Protein AF-A0A258FJN6-F1 (afdb_monomer)

Secondary structure (DSSP, 8-state):
--HHHHHHHHHHHHHHHHHHHHHHHGGGS--------PPPPP-PPPP-----------PPPP--PPPPPPPPPPPPPPPPPP-------------HHHHHHHHHHHHHHHHHHHHHHHHHHHHHHHHHHHHHHHHHTSSS--HHHHHHHTTTSPP-HHHHHHHHHHHH----HHHHHHHHHHHHHHHHHHHHSPPTTS-HHHHHHHHHGGG-------TTTSSSHHHHHHHHHHHHHTT-HHHHHHHHHTS-HHHHHHTHHHHHHHHHHHHHHHHHHHHHHHHHHHHHHT--

Solvent-accessible surface area (backbone atoms only — not comparable to full-atom values): 17628 Å² total; per-residue (Å²): 136,61,74,70,61,57,56,54,53,53,52,53,52,51,53,54,52,52,53,52,53,52,64,70,51,61,82,75,75,70,84,83,75,83,82,82,73,79,82,80,80,82,81,75,84,84,80,82,85,86,84,82,92,82,83,88,80,83,89,80,80,91,77,82,84,83,83,76,88,78,80,82,83,82,80,85,79,81,81,84,81,78,91,79,84,88,88,72,80,82,73,79,68,85,48,67,65,61,55,51,52,50,54,52,50,52,50,51,49,53,52,51,52,49,45,52,52,45,40,53,49,24,52,50,28,40,51,36,47,50,53,38,49,60,47,60,58,38,51,50,55,35,38,68,47,49,58,58,29,57,75,64,40,79,92,45,72,53,61,58,59,42,44,68,49,19,63,64,33,28,57,26,58,70,55,46,31,71,48,38,63,66,33,43,53,47,14,46,53,39,62,68,51,78,62,99,78,66,54,78,68,58,60,58,57,52,66,70,60,62,79,69,77,72,81,77,83,59,65,66,77,49,96,45,63,57,12,37,45,50,53,20,47,55,25,26,67,73,55,36,51,70,59,17,51,56,38,48,65,72,43,54,72,58,16,40,58,55,28,34,68,64,50,54,37,51,53,47,34,51,52,53,51,51,39,50,50,50,52,45,52,50,29,54,50,47,44,55,68,50,75,114

Radius of gyration: 38.39 Å; Cα contacts (8 Å, |Δi|>4): 188; chains: 1; bounding box: 86×54×126 Å

Mean predicted aligned error: 19.04 Å

Structure (mmCIF, N/CA/C/O backbone):
data_AF-A0A258FJN6-F1
#
_entry.id   AF-A0A258FJN6-F1
#
loop_
_atom_site.group_PDB
_atom_site.id
_atom_site.type_symbol
_atom_site.label_atom_id
_atom_site.label_alt_id
_atom_site.label_comp_id
_atom_site.label_asym_id
_atom_site.label_entity_id
_atom_site.label_seq_id
_atom_site.pdbx_PDB_ins_code
_atom_site.Cartn_x
_atom_site.Cartn_y
_atom_site.Cartn_z
_atom_site.occupancy
_atom_site.B_iso_or_equiv
_atom_site.auth_seq_id
_atom_site.auth_comp_id
_atom_site.auth_asym_id
_atom_site.auth_atom_id
_atom_site.pdbx_PDB_model_num
ATOM 1 N N . MET A 1 1 ? -4.203 -5.475 -52.416 1.00 62.16 1 MET A N 1
ATOM 2 C CA . MET A 1 1 ? -3.593 -6.140 -51.243 1.00 62.16 1 MET A CA 1
ATOM 3 C C . MET A 1 1 ? -3.113 -7.509 -51.685 1.00 62.16 1 MET A C 1
ATOM 5 O O . MET A 1 1 ? -3.928 -8.297 -52.140 1.00 62.16 1 MET A O 1
ATOM 9 N N . GLY A 1 2 ? -1.797 -7.733 -51.697 1.00 77.88 2 GLY A N 1
ATOM 10 C CA . GLY A 1 2 ? -1.213 -8.950 -52.269 1.00 77.88 2 GLY A CA 1
ATOM 11 C C . GLY A 1 2 ? -1.376 -10.174 -51.358 1.00 77.88 2 GLY A C 1
ATOM 12 O O . GLY A 1 2 ? -1.479 -10.008 -50.141 1.00 77.88 2 GLY A O 1
ATOM 13 N N . PRO A 1 3 ? -1.346 -11.397 -51.911 1.00 71.81 3 PRO A N 1
ATOM 14 C CA . PRO A 1 3 ? -1.486 -12.645 -51.148 1.00 71.81 3 PRO A CA 1
ATOM 15 C C . PRO A 1 3 ? -0.435 -12.801 -50.029 1.00 71.81 3 PRO A C 1
ATOM 17 O O . PRO A 1 3 ? -0.703 -13.433 -49.011 1.00 71.81 3 PRO A O 1
ATOM 20 N N . ALA A 1 4 ? 0.719 -12.135 -50.151 1.00 70.06 4 ALA A N 1
ATOM 21 C CA . ALA A 1 4 ? 1.759 -12.091 -49.119 1.00 70.06 4 ALA A CA 1
ATOM 22 C C . ALA A 1 4 ? 1.322 -11.394 -47.812 1.00 70.06 4 ALA A C 1
ATOM 24 O O . ALA A 1 4 ? 1.802 -11.742 -46.737 1.00 70.06 4 ALA A O 1
ATOM 25 N N . TYR A 1 5 ? 0.390 -10.437 -47.882 1.00 78.50 5 TYR A N 1
ATOM 26 C CA . TYR A 1 5 ? -0.138 -9.749 -46.697 1.00 78.50 5 TYR A CA 1
ATOM 27 C C . TYR A 1 5 ? -1.022 -10.678 -45.854 1.00 78.50 5 TYR A C 1
ATOM 29 O O . TYR A 1 5 ? -0.931 -10.693 -44.628 1.00 78.50 5 TYR A O 1
ATOM 37 N N . TRP A 1 6 ? -1.825 -11.511 -46.520 1.00 71.81 6 TRP A N 1
ATOM 38 C CA . TRP A 1 6 ? -2.693 -12.481 -45.857 1.00 71.81 6 TRP A CA 1
ATOM 39 C C . TRP A 1 6 ? -1.906 -13.629 -45.215 1.00 71.81 6 TRP A C 1
ATOM 41 O O . TRP A 1 6 ? -2.236 -14.027 -44.102 1.00 71.81 6 TRP A O 1
ATOM 51 N N . ALA A 1 7 ? -0.811 -14.077 -45.840 1.00 75.88 7 ALA A N 1
ATOM 52 C CA . ALA A 1 7 ? 0.071 -15.100 -45.270 1.00 75.88 7 ALA A CA 1
ATOM 53 C C . ALA A 1 7 ? 0.756 -14.650 -43.960 1.00 75.88 7 ALA A C 1
ATOM 55 O O . ALA A 1 7 ? 0.895 -15.439 -43.022 1.00 75.88 7 ALA A O 1
ATOM 56 N N . GLY A 1 8 ? 1.144 -13.372 -43.862 1.00 75.25 8 GLY A N 1
ATOM 57 C CA . GLY A 1 8 ? 1.714 -12.807 -42.633 1.00 75.25 8 GLY A CA 1
ATOM 58 C C . GLY A 1 8 ? 0.697 -12.712 -41.492 1.00 75.25 8 GLY A C 1
ATOM 59 O O . GLY A 1 8 ? 1.030 -12.984 -40.337 1.00 75.25 8 GLY A O 1
ATOM 60 N N . LEU A 1 9 ? -0.560 -12.389 -41.815 1.00 79.75 9 LEU A N 1
ATOM 61 C CA . LEU A 1 9 ? -1.627 -12.266 -40.822 1.00 79.75 9 LEU A CA 1
ATOM 62 C C . LEU A 1 9 ? -2.016 -13.628 -40.227 1.00 79.75 9 LEU A C 1
ATOM 64 O O . LEU A 1 9 ? -2.198 -13.748 -39.015 1.00 79.75 9 LEU A O 1
ATOM 68 N N . THR A 1 10 ? -2.089 -14.670 -41.062 1.00 85.06 10 THR A N 1
ATOM 69 C CA . THR A 1 10 ? -2.414 -16.029 -40.605 1.00 85.06 10 THR A CA 1
ATOM 70 C C . THR A 1 10 ? -1.305 -16.620 -39.740 1.00 85.06 10 THR A C 1
ATOM 72 O O . THR A 1 10 ? -1.596 -17.243 -38.723 1.00 85.06 10 THR A O 1
ATOM 75 N N . PHE A 1 11 ? -0.035 -16.378 -40.081 1.00 80.19 11 PHE A N 1
ATOM 76 C CA . PHE A 1 11 ? 1.094 -16.842 -39.270 1.00 80.19 11 PHE A CA 1
ATOM 77 C C . PHE A 1 11 ? 1.121 -16.168 -37.888 1.00 80.19 11 PHE A C 1
ATOM 79 O O . PHE A 1 11 ? 1.287 -16.841 -36.870 1.00 80.19 11 PHE A O 1
ATOM 86 N N . GLY A 1 12 ? 0.863 -14.855 -37.830 1.0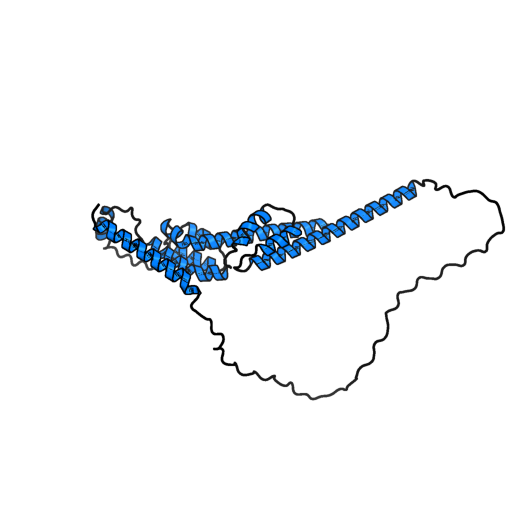0 79.25 12 GLY A N 1
ATOM 87 C CA . GLY A 1 12 ? 0.757 -14.118 -36.568 1.00 79.25 12 GLY A CA 1
ATOM 88 C C . GLY A 1 12 ? -0.373 -14.628 -35.669 1.00 79.25 12 GLY A C 1
ATOM 89 O O . GLY A 1 12 ? -0.166 -14.822 -34.471 1.00 79.25 12 GLY A O 1
ATOM 90 N N . ALA A 1 13 ? -1.544 -14.916 -36.246 1.00 84.19 13 ALA A N 1
ATOM 91 C CA . ALA A 1 13 ? -2.678 -15.459 -35.500 1.00 84.19 13 ALA A CA 1
ATOM 92 C C . ALA A 1 13 ? -2.383 -16.859 -34.931 1.00 84.19 13 ALA A C 1
ATOM 94 O O . ALA A 1 13 ? -2.678 -17.116 -33.765 1.00 84.19 13 ALA A O 1
ATOM 95 N N . VAL A 1 14 ? -1.735 -17.736 -35.710 1.00 87.81 14 VAL A N 1
ATOM 96 C CA . VAL A 1 14 ? -1.340 -19.085 -35.267 1.00 87.81 14 VAL A CA 1
ATOM 97 C C . VAL A 1 14 ? -0.301 -19.028 -34.142 1.00 87.81 14 VAL A C 1
ATOM 99 O O . VAL A 1 14 ? -0.436 -19.758 -33.163 1.00 87.81 14 VAL A O 1
ATOM 102 N N . CYS A 1 15 ? 0.689 -18.131 -34.210 1.00 76.06 15 CYS A N 1
ATOM 103 C CA . CYS A 1 15 ? 1.676 -17.963 -33.135 1.00 76.06 15 CYS A CA 1
ATOM 104 C C . CYS A 1 15 ? 1.053 -17.462 -31.824 1.00 76.06 15 CYS A C 1
ATOM 106 O O . CYS A 1 15 ? 1.429 -17.934 -30.750 1.00 76.06 15 CYS A O 1
ATOM 108 N N . ILE A 1 16 ? 0.088 -16.539 -31.897 1.00 80.31 16 ILE A N 1
ATOM 109 C CA . ILE A 1 16 ? -0.622 -16.038 -30.711 1.00 80.31 16 ILE A CA 1
ATOM 110 C C . ILE A 1 16 ? -1.478 -17.150 -30.099 1.00 80.31 16 ILE A C 1
ATOM 112 O O . ILE A 1 16 ? -1.443 -17.348 -28.885 1.00 80.31 16 ILE A O 1
ATOM 116 N N . PHE A 1 17 ? -2.191 -17.921 -30.926 1.00 83.00 17 PHE A N 1
ATOM 117 C CA . PHE A 1 17 ? -3.008 -19.035 -30.447 1.00 83.00 17 PHE A CA 1
ATOM 118 C C . PHE A 1 17 ? -2.156 -20.147 -29.820 1.00 83.00 17 PHE A C 1
ATOM 120 O O . PHE A 1 17 ? -2.493 -20.647 -28.749 1.00 83.00 17 PHE A O 1
ATOM 127 N N . LEU A 1 18 ? -1.013 -20.483 -30.427 1.00 78.69 18 LEU A N 1
ATOM 128 C CA . LEU A 1 18 ? -0.088 -21.484 -29.896 1.00 78.69 18 LEU A CA 1
ATOM 129 C C . LEU A 1 18 ? 0.506 -21.045 -28.544 1.00 78.69 18 LEU A C 1
ATOM 131 O O . LEU A 1 18 ? 0.550 -21.840 -27.609 1.00 78.69 18 LEU A O 1
ATOM 135 N N . GLY A 1 19 ? 0.882 -19.769 -28.396 1.00 70.62 19 GLY A N 1
ATOM 136 C CA . GLY A 1 19 ? 1.360 -19.223 -27.120 1.00 70.62 19 GLY A CA 1
ATOM 137 C C . GLY A 1 19 ? 0.304 -19.250 -26.007 1.00 70.62 19 GLY A C 1
ATOM 138 O O . GLY A 1 19 ? 0.627 -19.523 -24.851 1.00 70.62 19 GLY A O 1
ATOM 139 N N . LEU A 1 20 ? -0.966 -19.029 -26.354 1.00 75.81 20 LEU A N 1
ATOM 140 C CA . LEU A 1 20 ? -2.078 -19.028 -25.400 1.00 75.81 20 LEU A CA 1
ATOM 141 C C . LEU A 1 20 ? -2.445 -20.454 -24.950 1.00 75.81 20 LEU A C 1
ATOM 143 O O . LEU A 1 20 ? -2.709 -20.675 -23.769 1.00 75.81 20 LEU A O 1
ATOM 147 N N . VAL A 1 21 ? -2.360 -21.438 -25.852 1.00 74.00 21 VAL A N 1
ATOM 148 C CA . VAL A 1 21 ? -2.567 -22.861 -25.532 1.00 74.00 21 VAL A CA 1
ATOM 149 C C . VAL A 1 21 ? -1.446 -23.409 -24.638 1.00 74.00 21 VAL A C 1
ATOM 151 O O . VAL A 1 21 ? -1.746 -24.082 -23.652 1.00 74.00 21 VAL A O 1
ATOM 154 N N . LEU A 1 22 ? -0.172 -23.072 -24.893 1.00 65.50 22 LEU A N 1
ATOM 155 C CA . LEU A 1 22 ? 0.931 -23.479 -24.006 1.00 65.50 22 LEU A CA 1
ATOM 156 C C . LEU A 1 22 ? 0.861 -22.805 -22.624 1.00 65.50 22 LEU A C 1
ATOM 158 O O . LEU A 1 22 ? 1.175 -23.442 -21.618 1.00 65.50 22 LEU A O 1
ATOM 162 N N . GLY A 1 23 ? 0.408 -21.549 -22.555 1.00 59.06 23 GLY A N 1
ATOM 163 C CA . GLY A 1 23 ? 0.236 -20.826 -21.292 1.00 59.06 23 GLY A CA 1
ATOM 164 C C . GLY A 1 23 ? -0.882 -21.385 -20.405 1.00 59.06 23 GLY A C 1
ATOM 165 O O . GLY A 1 23 ? -0.748 -21.387 -19.183 1.00 59.06 23 GLY A O 1
ATOM 166 N N . LEU A 1 24 ? -1.962 -21.902 -21.003 1.00 67.50 24 LEU A N 1
ATOM 167 C CA . LEU A 1 24 ? -3.107 -22.435 -20.256 1.00 67.50 24 LEU A CA 1
ATOM 168 C C . LEU A 1 24 ? -2.932 -23.904 -19.828 1.00 67.50 24 LEU A C 1
ATOM 170 O O . LEU A 1 24 ? -3.493 -24.310 -18.812 1.00 67.50 24 LEU A O 1
ATOM 174 N N . TRP A 1 25 ? -2.158 -24.703 -20.574 1.00 54.78 25 TRP A N 1
ATOM 175 C CA . TRP A 1 25 ? -1.929 -26.126 -20.270 1.00 54.78 25 TRP A CA 1
ATOM 176 C C . TRP A 1 25 ? -0.662 -26.401 -19.441 1.00 54.78 25 TRP A C 1
ATOM 178 O O . TRP A 1 25 ? -0.614 -27.400 -18.725 1.00 54.78 25 TRP A O 1
ATOM 188 N N . GLY A 1 26 ? 0.339 -25.511 -19.455 1.00 46.59 26 GLY A N 1
ATOM 189 C CA . GLY A 1 26 ? 1.609 -25.714 -18.740 1.00 46.59 26 GLY A CA 1
ATOM 190 C C . GLY A 1 26 ? 1.488 -25.815 -17.211 1.00 46.59 26 GLY A C 1
ATOM 191 O O . GLY A 1 26 ? 2.307 -26.468 -16.572 1.00 46.59 26 GLY A O 1
ATOM 192 N N . ALA A 1 27 ? 0.435 -25.244 -16.616 1.00 52.19 27 ALA A N 1
ATOM 193 C CA . ALA A 1 27 ? 0.208 -25.285 -15.168 1.00 52.19 27 ALA A CA 1
ATOM 194 C C . ALA A 1 27 ? -0.384 -26.614 -14.652 1.00 52.19 27 ALA A C 1
ATOM 196 O O . ALA A 1 27 ? -0.520 -26.784 -13.443 1.00 52.19 27 ALA A O 1
ATOM 197 N N . ARG A 1 28 ? -0.755 -27.557 -15.534 1.00 58.31 28 ARG A N 1
ATOM 198 C CA . ARG A 1 28 ? -1.402 -28.826 -15.144 1.00 58.31 28 ARG A CA 1
ATOM 199 C C . ARG A 1 28 ? -0.565 -30.092 -15.345 1.00 58.31 28 ARG A C 1
ATOM 201 O O . ARG A 1 28 ? -1.034 -31.161 -14.972 1.00 58.31 28 ARG A O 1
ATOM 208 N N . ILE A 1 29 ? 0.652 -29.996 -15.887 1.00 60.03 29 ILE A N 1
ATOM 209 C CA . ILE A 1 29 ? 1.454 -31.174 -16.290 1.00 60.03 29 ILE A CA 1
ATOM 210 C C . ILE A 1 29 ? 2.710 -31.367 -15.419 1.00 60.03 29 ILE A C 1
ATOM 212 O O . ILE A 1 29 ? 3.514 -32.252 -15.682 1.00 60.03 29 ILE A O 1
ATOM 216 N N . VAL A 1 30 ? 2.881 -30.591 -14.342 1.00 56.91 30 VAL A N 1
ATOM 217 C CA . VAL A 1 30 ? 3.955 -30.831 -13.363 1.00 56.91 30 VAL A CA 1
ATOM 218 C C . VAL A 1 30 ? 3.347 -31.320 -12.047 1.00 56.91 30 VAL A C 1
ATOM 220 O O . VAL A 1 30 ? 2.903 -30.501 -11.241 1.00 56.91 30 VAL A O 1
ATOM 223 N N . PRO A 1 31 ? 3.302 -32.640 -11.796 1.00 60.66 31 PRO A N 1
ATOM 224 C CA . PRO A 1 31 ? 3.151 -33.162 -10.448 1.00 60.66 31 PRO A CA 1
ATOM 225 C C . PRO A 1 31 ? 4.406 -32.797 -9.646 1.00 60.66 31 PRO A C 1
ATOM 227 O O . PRO A 1 31 ? 5.511 -33.224 -9.977 1.00 60.66 31 PRO A O 1
ATOM 230 N N . SER A 1 32 ? 4.252 -31.987 -8.602 1.00 58.09 32 SER A N 1
ATOM 231 C CA . SER A 1 32 ? 5.294 -31.786 -7.596 1.00 58.09 32 SER A CA 1
ATOM 232 C C . SER A 1 32 ? 5.401 -33.066 -6.770 1.00 58.09 32 SER A C 1
ATOM 234 O O . SER A 1 32 ? 4.591 -33.283 -5.873 1.00 58.09 32 SER A O 1
ATOM 236 N N . ASP A 1 33 ? 6.356 -33.929 -7.094 1.00 50.97 33 ASP A N 1
ATOM 237 C CA . ASP A 1 33 ? 6.664 -35.119 -6.303 1.00 50.97 33 ASP A CA 1
ATOM 238 C C . ASP A 1 33 ? 7.287 -34.690 -4.951 1.00 50.97 33 ASP A C 1
ATOM 240 O O . ASP A 1 33 ? 8.340 -34.044 -4.947 1.00 50.97 33 ASP A O 1
ATOM 244 N N . PRO A 1 34 ? 6.667 -34.963 -3.784 1.00 54.72 34 PRO A N 1
ATOM 245 C CA . PRO A 1 34 ? 7.251 -34.620 -2.487 1.00 54.72 34 PRO A CA 1
ATOM 246 C C . PRO A 1 34 ? 8.363 -35.591 -2.036 1.00 54.72 34 PRO A C 1
ATOM 248 O O . PRO A 1 34 ? 8.883 -35.441 -0.929 1.00 54.72 34 PRO A O 1
ATOM 251 N N . ALA A 1 35 ? 8.751 -36.578 -2.851 1.00 46.72 35 ALA A N 1
ATOM 252 C CA . ALA A 1 35 ? 9.554 -37.721 -2.412 1.00 46.72 35 ALA A CA 1
ATOM 253 C C . ALA A 1 35 ? 11.089 -37.593 -2.533 1.00 46.72 35 ALA A C 1
ATOM 255 O O . ALA A 1 35 ? 11.792 -38.592 -2.391 1.00 46.72 35 ALA A O 1
ATOM 256 N N . SER A 1 36 ? 11.658 -36.399 -2.721 1.00 50.47 36 SER A N 1
ATOM 257 C CA . SER A 1 36 ? 13.125 -36.220 -2.735 1.00 50.47 36 SER A CA 1
ATOM 258 C C . SER A 1 36 ? 13.636 -35.205 -1.709 1.00 50.47 36 SER A C 1
ATOM 260 O O . SER A 1 36 ? 14.438 -34.324 -2.016 1.00 50.47 36 SER A O 1
ATOM 262 N N . ARG A 1 37 ? 13.218 -35.369 -0.447 1.00 45.31 37 ARG A N 1
ATOM 263 C CA . ARG A 1 37 ? 14.050 -35.012 0.714 1.00 45.31 37 ARG A CA 1
ATOM 264 C C . ARG A 1 37 ? 14.575 -36.293 1.350 1.00 45.31 37 ARG A C 1
ATOM 266 O O . ARG A 1 37 ? 13.873 -36.953 2.108 1.00 45.31 37 ARG A O 1
ATOM 273 N N . ALA A 1 38 ? 15.820 -36.626 1.030 1.00 46.50 38 ALA A N 1
ATOM 274 C CA . ALA A 1 38 ? 16.598 -37.581 1.806 1.00 46.50 38 ALA A CA 1
ATOM 275 C C . ALA A 1 38 ? 16.759 -37.080 3.263 1.00 46.50 38 ALA A C 1
ATOM 277 O O . ALA A 1 38 ? 16.740 -35.864 3.495 1.00 46.50 38 ALA A O 1
ATOM 278 N N . PRO A 1 39 ? 16.884 -37.992 4.243 1.00 55.12 39 PRO A N 1
ATOM 279 C CA . PRO A 1 39 ? 16.767 -37.672 5.656 1.00 55.12 39 PRO A CA 1
ATOM 280 C C . PRO A 1 39 ? 18.048 -37.016 6.173 1.00 55.12 39 PRO A C 1
ATOM 282 O O . PRO A 1 39 ? 19.152 -37.530 5.999 1.00 55.12 39 PRO A O 1
ATOM 285 N N . VAL A 1 40 ? 17.894 -35.873 6.834 1.00 52.94 40 VAL A N 1
ATOM 286 C CA . VAL A 1 40 ? 18.971 -35.245 7.605 1.00 52.94 40 VAL A CA 1
ATOM 287 C C . VAL A 1 40 ? 19.217 -36.113 8.849 1.00 52.94 40 VAL A C 1
ATOM 289 O O . VAL A 1 40 ? 18.246 -36.448 9.533 1.00 52.94 40 VAL A O 1
ATOM 292 N N . PRO A 1 41 ? 20.464 -36.520 9.150 1.00 53.16 41 PRO A N 1
ATOM 293 C CA . PRO A 1 41 ? 20.750 -37.382 10.288 1.00 53.16 41 PRO A CA 1
ATOM 294 C C . PRO A 1 41 ? 20.474 -36.662 11.610 1.00 53.16 41 PRO A C 1
ATOM 296 O O . PRO A 1 41 ? 20.770 -35.479 11.778 1.00 53.16 41 PRO A O 1
ATOM 299 N N . ALA A 1 42 ? 19.892 -37.419 12.538 1.00 51.56 42 ALA A N 1
ATOM 300 C CA . ALA A 1 42 ? 19.561 -37.006 13.889 1.00 51.56 42 ALA A CA 1
ATOM 301 C C . ALA A 1 42 ? 20.778 -36.408 14.611 1.00 51.56 42 ALA A C 1
ATOM 303 O O . ALA A 1 42 ? 21.785 -37.081 14.831 1.00 51.56 42 ALA A O 1
ATOM 304 N N . VAL A 1 43 ? 20.656 -35.146 15.019 1.00 48.50 43 VAL A N 1
ATOM 305 C CA . VAL A 1 43 ? 21.523 -34.556 16.037 1.00 48.50 43 VAL A CA 1
ATOM 306 C C . VAL A 1 43 ? 21.049 -35.084 17.387 1.00 48.50 43 VAL A C 1
ATOM 308 O O . VAL A 1 43 ? 19.932 -34.808 17.825 1.00 48.50 43 VAL A O 1
ATOM 311 N N . LEU A 1 44 ? 21.903 -35.900 17.998 1.00 45.19 44 LEU A N 1
ATOM 312 C CA . LEU A 1 44 ? 21.735 -36.465 19.331 1.00 45.19 44 LEU A CA 1
ATOM 313 C C . LEU A 1 44 ? 21.698 -35.349 20.397 1.00 45.19 44 LEU A C 1
ATOM 315 O O . LEU A 1 44 ? 22.495 -34.409 20.310 1.00 45.19 44 LEU A O 1
ATOM 319 N N . PRO A 1 45 ? 20.833 -35.450 21.423 1.00 48.84 45 PRO A N 1
ATOM 320 C CA . PRO A 1 45 ? 20.854 -34.550 22.573 1.00 48.84 45 PRO A CA 1
ATOM 321 C C . PRO A 1 45 ? 22.166 -34.711 23.349 1.00 48.84 45 PRO A C 1
ATOM 323 O O . PRO A 1 45 ? 22.558 -35.823 23.692 1.00 48.84 45 PRO A O 1
ATOM 326 N N . GLN A 1 46 ? 22.843 -33.598 23.626 1.00 46.88 46 GLN A N 1
ATOM 327 C CA . GLN A 1 46 ? 23.976 -33.567 24.548 1.00 46.88 46 GLN A CA 1
ATOM 328 C C . GLN A 1 46 ? 23.459 -33.772 25.980 1.00 46.88 46 GLN A C 1
ATOM 330 O O . GLN A 1 46 ? 22.616 -33.008 26.453 1.00 46.88 46 GLN A O 1
ATOM 335 N N . GLU A 1 47 ? 23.964 -34.810 26.645 1.00 42.41 47 GLU A N 1
ATOM 336 C CA . GLU A 1 47 ? 23.740 -35.092 28.063 1.00 42.41 47 GLU A CA 1
ATOM 337 C C . GLU A 1 47 ? 24.418 -34.032 28.950 1.00 42.41 47 GLU A C 1
ATOM 339 O O . GLU A 1 47 ? 25.625 -33.813 28.821 1.00 42.41 47 GLU A O 1
ATOM 344 N N . PRO A 1 48 ? 23.711 -33.408 29.908 1.00 45.28 48 PRO A N 1
ATOM 345 C CA . PRO A 1 48 ? 24.353 -32.771 31.044 1.00 45.28 48 PRO A CA 1
ATOM 346 C C . PRO A 1 48 ? 24.668 -33.844 32.091 1.00 45.28 48 PRO A C 1
ATOM 348 O O . PRO A 1 48 ? 23.777 -34.425 32.711 1.00 45.28 48 PRO A O 1
ATOM 351 N N . THR A 1 49 ? 25.957 -34.106 32.288 1.00 41.19 49 THR A N 1
ATOM 352 C CA . THR A 1 49 ? 26.480 -34.962 33.354 1.00 41.19 49 THR A CA 1
ATOM 353 C C . THR A 1 49 ? 26.020 -34.478 34.729 1.00 41.19 49 THR A C 1
ATOM 355 O O . THR A 1 49 ? 26.292 -33.344 35.121 1.00 41.19 49 THR A O 1
ATOM 358 N N . ALA A 1 50 ? 25.366 -35.371 35.469 1.00 41.75 50 ALA A N 1
ATOM 359 C CA . ALA A 1 50 ? 25.002 -35.209 36.869 1.00 41.75 50 ALA A CA 1
ATOM 360 C C . ALA A 1 50 ? 26.167 -35.568 37.815 1.00 41.75 50 ALA A C 1
ATOM 362 O O . ALA A 1 50 ? 26.848 -36.569 37.585 1.00 41.75 50 ALA A O 1
ATOM 363 N N . ARG A 1 51 ? 26.343 -34.753 38.868 1.00 37.31 51 ARG A N 1
ATOM 364 C CA . ARG A 1 51 ? 26.925 -34.979 40.222 1.00 37.31 51 ARG A CA 1
ATOM 365 C C . ARG A 1 51 ? 27.183 -33.567 40.782 1.00 37.31 51 ARG A C 1
ATOM 367 O O . ARG A 1 51 ? 27.888 -32.807 40.136 1.00 37.31 51 ARG A O 1
ATOM 374 N N . ASP A 1 52 ? 26.556 -33.052 41.836 1.00 37.56 52 ASP A N 1
ATOM 375 C CA . ASP A 1 52 ? 26.123 -33.614 43.118 1.00 37.56 52 ASP A CA 1
ATOM 376 C C . ASP A 1 52 ? 24.876 -32.831 43.604 1.00 37.56 52 ASP A C 1
ATOM 378 O O . ASP A 1 52 ? 24.804 -31.617 43.453 1.00 37.56 52 ASP A O 1
ATOM 382 N N . ALA A 1 53 ? 23.761 -33.493 43.927 1.00 39.41 53 ALA A N 1
ATOM 383 C CA . ALA A 1 53 ? 23.370 -34.029 45.242 1.00 39.41 53 ALA A CA 1
ATOM 384 C C . ALA A 1 53 ? 22.552 -33.041 46.110 1.00 39.41 53 ALA A C 1
ATOM 386 O O . ALA A 1 53 ? 23.062 -32.045 46.611 1.00 39.41 53 ALA A O 1
ATOM 387 N N . GLY A 1 54 ? 21.279 -33.381 46.346 1.00 34.31 54 GLY A N 1
ATOM 388 C CA . GLY A 1 54 ? 20.411 -32.764 47.360 1.00 34.31 54 GLY A CA 1
ATOM 389 C C . GLY A 1 54 ? 18.937 -33.158 47.161 1.00 34.31 54 GLY A C 1
ATOM 390 O O . GLY A 1 54 ? 18.462 -33.034 46.039 1.00 34.31 54 GLY A O 1
ATOM 391 N N . PRO A 1 55 ? 18.224 -33.712 48.164 1.00 49.44 55 PRO A N 1
ATOM 392 C CA . PRO A 1 55 ? 17.228 -34.757 47.923 1.00 49.44 55 PRO A CA 1
ATOM 393 C C . PRO A 1 55 ? 15.799 -34.287 47.614 1.00 49.44 55 PRO A C 1
ATOM 395 O O . PRO A 1 55 ? 15.275 -33.345 48.197 1.00 49.44 55 PRO A O 1
ATOM 398 N N . SER A 1 56 ? 15.176 -35.076 46.736 1.00 46.78 56 SER A N 1
ATOM 399 C CA . SER A 1 56 ? 13.804 -35.604 46.773 1.00 46.78 56 SER A CA 1
ATOM 400 C C . SER A 1 56 ? 12.834 -35.027 47.817 1.00 46.78 56 SER A C 1
ATOM 402 O O . SER A 1 56 ? 13.000 -35.214 49.023 1.00 46.78 56 SER A O 1
ATOM 404 N N . SER A 1 57 ? 11.716 -34.484 47.334 1.00 43.44 57 SER A N 1
ATOM 405 C CA . SER A 1 57 ? 10.419 -34.602 48.004 1.00 43.44 57 SER A CA 1
ATOM 406 C C . SER A 1 57 ? 9.309 -34.723 46.959 1.00 43.44 57 SER A C 1
ATOM 408 O O . SER A 1 57 ? 9.148 -33.875 46.085 1.00 43.44 57 SER A O 1
ATOM 410 N N . ALA A 1 58 ? 8.595 -35.844 47.044 1.00 47.31 58 ALA A N 1
ATOM 411 C CA . ALA A 1 58 ? 7.390 -36.184 46.298 1.00 47.31 58 ALA A CA 1
ATOM 412 C C . ALA A 1 58 ? 6.175 -35.350 46.798 1.00 47.31 58 ALA A C 1
ATOM 414 O O . ALA A 1 58 ? 6.315 -34.579 47.750 1.00 47.31 58 ALA A O 1
ATOM 415 N N . PRO A 1 59 ? 4.994 -35.453 46.159 1.00 51.38 59 PRO A N 1
ATOM 416 C CA . PRO A 1 59 ? 3.989 -34.396 46.119 1.00 51.38 59 PRO A CA 1
ATOM 417 C C . PRO A 1 59 ? 3.080 -34.380 47.355 1.00 51.38 59 PRO A C 1
ATOM 419 O O . PRO A 1 59 ? 2.664 -35.428 47.848 1.00 51.38 59 PRO A O 1
ATOM 422 N N . ALA A 1 60 ? 2.709 -33.180 47.802 1.00 43.75 60 ALA A N 1
ATOM 423 C CA . ALA A 1 60 ? 1.645 -32.964 48.780 1.00 43.75 60 ALA A CA 1
ATOM 424 C C . ALA A 1 60 ? 0.367 -32.443 48.079 1.00 43.75 60 ALA A C 1
ATOM 426 O O . ALA A 1 60 ? 0.469 -31.725 47.081 1.00 43.75 60 ALA A O 1
ATOM 427 N N . PRO A 1 61 ? -0.829 -32.823 48.565 1.00 51.09 61 PRO A N 1
ATOM 428 C CA . PRO A 1 61 ? -2.115 -32.583 47.908 1.00 51.09 61 PRO A CA 1
ATOM 429 C C . PRO A 1 61 ? -2.579 -31.123 48.020 1.00 51.09 61 PRO A C 1
ATOM 431 O O . PRO A 1 61 ? -2.181 -30.406 48.935 1.00 51.09 61 PRO A O 1
ATOM 434 N N . SER A 1 62 ? -3.476 -30.707 47.118 1.00 53.53 62 SER A N 1
ATOM 435 C CA . SER A 1 62 ? -4.210 -29.435 47.206 1.00 53.53 62 SER A CA 1
ATOM 436 C C . SER A 1 62 ? -4.862 -29.222 48.576 1.00 53.53 62 SER A C 1
ATOM 438 O O . SER A 1 62 ? -5.587 -30.105 49.040 1.00 53.53 62 SER A O 1
ATOM 440 N N . PRO A 1 63 ? -4.764 -28.002 49.131 1.00 47.22 63 PRO A N 1
ATOM 441 C CA . PRO A 1 63 ? -5.753 -27.503 50.071 1.00 47.22 63 PRO A CA 1
ATOM 442 C C . PRO A 1 63 ? -6.333 -26.142 49.639 1.00 47.22 63 PRO A C 1
ATOM 444 O O . PRO A 1 63 ? -5.613 -25.162 49.500 1.00 47.22 63 PRO A O 1
ATOM 447 N N . ALA A 1 64 ? -7.660 -26.149 49.477 1.00 50.66 64 ALA A N 1
ATOM 448 C CA . ALA A 1 64 ? -8.660 -25.149 49.879 1.00 50.66 64 ALA A CA 1
ATOM 449 C C . ALA A 1 64 ? -8.581 -23.658 49.430 1.00 50.66 64 ALA A C 1
ATOM 451 O O . ALA A 1 64 ? -7.514 -23.060 49.328 1.00 50.66 64 ALA A O 1
ATOM 452 N N . PRO A 1 65 ? -9.754 -23.025 49.207 1.00 57.44 65 PRO A N 1
ATOM 453 C CA . PRO A 1 65 ? -9.878 -21.635 48.764 1.00 57.44 65 PRO A CA 1
ATOM 454 C C . PRO A 1 65 ? -9.465 -20.616 49.840 1.00 57.44 65 PRO A C 1
ATOM 456 O O . PRO A 1 65 ? -9.669 -20.822 51.035 1.00 57.44 65 PRO A O 1
ATOM 459 N N . ILE A 1 66 ? -8.918 -19.488 49.380 1.00 59.06 66 ILE A N 1
ATOM 460 C CA . ILE A 1 66 ? -8.483 -18.342 50.192 1.00 59.06 66 ILE A CA 1
ATOM 461 C C . ILE A 1 66 ? -9.708 -17.691 50.873 1.00 59.06 66 ILE A C 1
ATOM 463 O O . ILE A 1 66 ? -10.695 -17.420 50.183 1.00 59.06 66 ILE A O 1
ATOM 467 N N . PRO A 1 67 ? -9.679 -17.409 52.192 1.00 54.16 67 PRO A N 1
ATOM 468 C CA . PRO A 1 67 ? -10.780 -16.748 52.886 1.00 54.16 67 PRO A CA 1
ATOM 469 C C . PRO A 1 67 ? -10.878 -15.257 52.525 1.00 54.16 67 PRO A C 1
ATOM 471 O O . PRO A 1 67 ? -9.894 -14.520 52.535 1.00 54.16 67 PRO A O 1
ATOM 474 N N . ILE A 1 68 ? -12.105 -14.822 52.241 1.00 59.56 68 ILE A N 1
ATOM 475 C CA . ILE A 1 68 ? -12.524 -13.421 52.109 1.00 59.56 68 ILE A CA 1
ATOM 476 C C . ILE A 1 68 ? -12.497 -12.782 53.514 1.00 59.56 68 ILE A C 1
ATOM 478 O O . ILE A 1 68 ? -12.950 -13.433 54.458 1.00 59.56 68 ILE A O 1
ATOM 482 N N . PRO A 1 69 ? -12.008 -11.541 53.702 1.00 56.16 69 PRO A N 1
ATOM 483 C CA . PRO A 1 69 ? -12.099 -10.870 54.996 1.00 56.16 69 PRO A CA 1
ATOM 484 C C . PRO A 1 69 ? -13.563 -10.605 55.382 1.00 56.16 69 PRO A C 1
ATOM 486 O O . PRO A 1 69 ? -14.322 -9.980 54.643 1.00 56.16 69 PRO A O 1
ATOM 489 N N . THR A 1 70 ? -13.942 -11.096 56.559 1.00 62.59 70 THR A N 1
ATOM 490 C CA . THR A 1 70 ? -15.254 -10.937 57.195 1.00 62.59 70 THR A CA 1
ATOM 491 C C . THR A 1 70 ? -15.503 -9.472 57.595 1.00 62.59 70 THR A C 1
ATOM 493 O O . THR A 1 70 ? -14.611 -8.861 58.188 1.00 62.59 70 THR A O 1
ATOM 496 N N . PRO A 1 71 ? -16.690 -8.888 57.340 1.00 62.97 71 PRO A N 1
ATOM 497 C CA . PRO A 1 71 ? -17.064 -7.592 57.912 1.00 62.97 71 PRO A CA 1
ATOM 498 C C . PRO A 1 71 ? -17.287 -7.690 59.440 1.00 62.97 71 PRO A C 1
ATOM 500 O O . PRO A 1 71 ? -17.593 -8.775 59.943 1.00 62.97 71 PRO A O 1
ATOM 503 N N . PRO A 1 72 ? -17.136 -6.584 60.200 1.00 68.00 72 PRO A N 1
ATOM 504 C CA . PRO A 1 72 ? -17.323 -6.572 61.654 1.00 68.00 72 PRO A CA 1
ATOM 505 C C . PRO A 1 72 ? -18.790 -6.834 62.058 1.00 68.00 72 PRO A C 1
ATOM 507 O O . PRO A 1 72 ? -19.699 -6.604 61.255 1.00 68.00 72 PRO A O 1
ATOM 510 N N . PRO A 1 73 ? -19.046 -7.307 63.295 1.00 66.88 73 PRO A N 1
ATOM 511 C CA . PRO A 1 73 ? -20.394 -7.624 63.760 1.00 66.88 73 PRO A CA 1
ATOM 512 C C . PRO A 1 73 ? -21.270 -6.365 63.895 1.00 66.88 73 PRO A C 1
ATOM 514 O O . PRO A 1 73 ? -20.762 -5.300 64.258 1.00 66.88 73 PRO A O 1
ATOM 517 N N . PRO A 1 74 ? -22.591 -6.470 63.662 1.00 54.81 74 PRO A N 1
ATOM 518 C CA . PRO A 1 74 ? -23.524 -5.392 63.960 1.00 54.81 74 PRO A CA 1
ATOM 519 C C . PRO A 1 74 ? -23.654 -5.183 65.478 1.00 54.81 74 PRO A C 1
ATOM 521 O O . PRO A 1 74 ? -23.658 -6.136 66.259 1.00 54.81 74 PRO A O 1
ATOM 524 N N . ALA A 1 75 ? -23.765 -3.919 65.889 1.00 55.91 75 ALA A N 1
ATOM 525 C CA . ALA A 1 75 ? -24.071 -3.510 67.260 1.00 55.91 75 ALA A CA 1
ATOM 526 C C . ALA A 1 75 ? -25.420 -4.099 67.746 1.00 55.91 75 ALA A C 1
ATOM 528 O O . ALA A 1 75 ? -26.298 -4.364 66.920 1.00 55.91 75 ALA A O 1
ATOM 529 N N . PRO A 1 76 ? -25.616 -4.301 69.065 1.00 51.69 76 PRO A N 1
ATOM 530 C CA . PRO A 1 76 ? -26.841 -4.893 69.595 1.00 51.69 76 PRO A CA 1
ATOM 531 C C . PRO A 1 76 ? -28.050 -3.982 69.353 1.00 51.69 76 PRO A C 1
ATOM 533 O O . PRO A 1 76 ? -28.026 -2.790 69.662 1.00 51.69 76 PRO A O 1
ATOM 536 N N . ALA A 1 77 ? -29.117 -4.571 68.813 1.00 50.09 77 ALA A N 1
ATOM 537 C CA . ALA A 1 77 ? -30.412 -3.923 68.661 1.00 50.09 77 ALA A CA 1
ATOM 538 C C . ALA A 1 77 ? -31.007 -3.546 70.036 1.00 50.09 77 ALA A C 1
ATOM 540 O O . ALA A 1 77 ? -30.906 -4.342 70.976 1.00 50.09 77 ALA A O 1
ATOM 541 N N . PRO A 1 78 ? -31.659 -2.378 70.176 1.00 50.44 78 PRO A N 1
ATOM 542 C CA . PRO A 1 78 ? -32.485 -2.087 71.342 1.00 50.44 78 PRO A CA 1
ATOM 543 C C . PRO A 1 78 ? -33.761 -2.949 71.344 1.00 50.44 78 PRO A C 1
ATOM 545 O O . PRO A 1 78 ? -34.357 -3.209 70.298 1.00 50.44 78 PRO A O 1
ATOM 548 N N . SER A 1 79 ? -34.179 -3.386 72.536 1.00 51.66 79 SER A N 1
ATOM 549 C CA . SER A 1 79 ? -35.440 -4.098 72.792 1.00 51.66 79 SER A CA 1
ATOM 550 C C . SER A 1 79 ? -36.676 -3.288 72.356 1.00 51.66 79 SER A C 1
ATOM 552 O O . SER A 1 79 ? -36.644 -2.057 72.415 1.00 51.66 79 SER A O 1
ATOM 554 N N . PRO A 1 80 ? -37.789 -3.945 71.970 1.00 56.03 80 PRO A N 1
ATOM 555 C CA . PRO A 1 80 ? -38.983 -3.262 71.478 1.00 56.03 80 PRO A CA 1
ATOM 556 C C . PRO A 1 80 ? -39.766 -2.598 72.624 1.00 56.03 80 PRO A C 1
ATOM 558 O O . PRO A 1 80 ? -40.014 -3.255 73.640 1.00 56.03 80 PRO A O 1
ATOM 561 N N . PRO A 1 81 ? -40.230 -1.343 72.484 1.00 49.91 81 PRO A N 1
ATOM 562 C CA . PRO A 1 81 ? -41.340 -0.862 73.284 1.00 49.91 81 PRO A CA 1
ATOM 563 C C . PRO A 1 81 ? -42.660 -1.439 72.758 1.00 49.91 81 PRO A C 1
ATOM 565 O O . PRO A 1 81 ? -42.897 -1.575 71.557 1.00 49.91 81 PRO A O 1
ATOM 568 N N . ALA A 1 82 ? -43.495 -1.809 73.721 1.00 44.34 82 ALA A N 1
ATOM 569 C CA . ALA A 1 82 ? -44.844 -2.307 73.558 1.00 44.34 82 ALA A CA 1
ATOM 570 C C . ALA A 1 82 ? -45.749 -1.348 72.765 1.00 44.34 82 ALA A C 1
ATOM 572 O O . ALA A 1 82 ? -45.617 -0.133 72.867 1.00 44.34 82 ALA A O 1
ATOM 573 N N . ALA A 1 83 ? -46.682 -1.958 72.029 1.00 48.81 83 ALA A N 1
ATOM 574 C CA . ALA A 1 83 ? -47.961 -1.441 71.541 1.00 48.81 83 ALA A CA 1
ATOM 575 C C . ALA A 1 83 ? -48.203 0.081 71.652 1.00 48.81 83 ALA A C 1
ATOM 577 O O . ALA A 1 83 ? -48.576 0.578 72.713 1.00 48.81 83 ALA A O 1
ATOM 578 N N . ALA A 1 84 ? -48.137 0.771 70.511 1.00 43.84 84 ALA A N 1
ATOM 579 C CA . ALA A 1 84 ? -48.873 2.008 70.272 1.00 43.84 84 ALA A CA 1
ATOM 580 C C . ALA A 1 84 ? -49.230 2.132 68.776 1.00 43.84 84 ALA A C 1
ATOM 582 O O . ALA A 1 84 ? -48.357 2.310 67.938 1.00 43.84 84 ALA A O 1
ATOM 583 N N . GLU A 1 85 ? -50.532 1.988 68.519 1.00 42.25 85 GLU A N 1
ATOM 584 C CA . GLU A 1 85 ? -51.358 2.662 67.502 1.00 42.25 85 GLU A CA 1
ATOM 585 C C . GLU A 1 85 ? -51.113 2.432 65.989 1.00 42.25 85 GLU A C 1
ATOM 587 O O . GLU A 1 85 ? -49.992 2.502 65.491 1.00 42.25 85 GLU A O 1
ATOM 592 N N . PRO A 1 86 ? -52.185 2.169 65.209 1.00 57.19 86 PRO A N 1
ATOM 593 C CA . PRO A 1 86 ? -52.109 2.112 63.758 1.00 57.19 86 PRO A CA 1
ATOM 594 C C . PRO A 1 86 ? -52.102 3.531 63.168 1.00 57.19 86 PRO A C 1
ATOM 596 O O . PRO A 1 86 ? -52.710 4.438 63.728 1.00 57.19 86 PRO A O 1
ATOM 599 N N . ALA A 1 87 ? -51.522 3.651 61.971 1.00 48.75 87 ALA A N 1
ATOM 600 C CA . ALA A 1 87 ? -51.537 4.809 61.067 1.00 48.75 87 ALA A CA 1
ATOM 601 C C . ALA A 1 87 ? -50.371 5.806 61.196 1.00 48.75 87 ALA A C 1
ATOM 603 O O . ALA A 1 87 ? -50.466 6.850 61.827 1.00 48.75 87 ALA A O 1
ATOM 604 N N . ALA A 1 88 ? -49.315 5.535 60.432 1.00 43.78 88 ALA A N 1
ATOM 605 C CA . ALA A 1 88 ? -48.965 6.390 59.299 1.00 43.78 88 ALA A CA 1
ATOM 606 C C . ALA A 1 88 ? -48.072 5.573 58.357 1.00 43.78 88 ALA A C 1
ATOM 608 O O . ALA A 1 88 ? -46.998 5.118 58.747 1.00 43.78 88 ALA A O 1
ATOM 609 N N . GLU A 1 89 ? -48.527 5.348 57.124 1.00 44.47 89 GLU A N 1
ATOM 610 C CA . GLU A 1 89 ? -47.623 4.982 56.032 1.00 44.47 89 GLU A CA 1
ATOM 611 C C . GLU A 1 89 ? -46.482 6.012 56.027 1.00 44.47 89 GLU A C 1
ATOM 613 O O . GLU A 1 89 ? -46.780 7.208 56.137 1.00 44.47 89 GLU A O 1
ATOM 618 N N . PRO A 1 90 ? -45.196 5.615 55.951 1.00 53.44 90 PRO A N 1
ATOM 619 C CA . PRO A 1 90 ? -44.141 6.582 55.727 1.00 53.44 90 PRO A CA 1
ATOM 620 C C . PRO A 1 90 ? -44.450 7.217 54.378 1.00 53.44 90 PRO A C 1
ATOM 622 O O . PRO A 1 90 ? -44.250 6.609 53.326 1.00 53.44 90 PRO A O 1
ATOM 625 N N . GLN A 1 91 ? -45.018 8.420 54.424 1.00 53.41 91 GLN A N 1
ATOM 626 C CA . GLN A 1 91 ? -45.127 9.271 53.263 1.00 53.41 91 GLN A CA 1
ATOM 627 C C . GLN A 1 91 ? -43.705 9.360 52.733 1.00 53.41 91 GLN A C 1
ATOM 629 O O . GLN A 1 91 ? -42.810 9.855 53.423 1.00 53.41 91 GLN A O 1
ATOM 634 N N . VAL A 1 92 ? -43.500 8.796 51.544 1.00 55.41 92 VAL A N 1
ATOM 635 C CA . VAL A 1 92 ? -42.348 9.078 50.703 1.00 55.41 92 VAL A CA 1
ATOM 636 C C . VAL A 1 92 ? -42.430 10.577 50.466 1.00 55.41 92 VAL A C 1
ATOM 638 O O . VAL A 1 92 ? -43.097 11.043 49.548 1.00 55.41 92 VAL A O 1
ATOM 641 N N . ALA A 1 93 ? -41.876 11.352 51.393 1.00 53.75 93 ALA A N 1
ATOM 642 C CA . ALA A 1 93 ? -41.561 12.727 51.125 1.00 53.75 93 ALA A CA 1
ATOM 643 C C . ALA A 1 93 ? -40.599 12.646 49.945 1.00 53.75 93 ALA A C 1
ATOM 645 O O . ALA A 1 93 ? -39.550 12.006 50.050 1.00 53.75 93 ALA A O 1
ATOM 646 N N . ASP A 1 94 ? -41.014 13.210 48.812 1.00 61.22 94 ASP A N 1
ATOM 647 C CA . ASP A 1 94 ? -40.117 13.641 47.750 1.00 61.22 94 ASP A CA 1
ATOM 648 C C . ASP A 1 94 ? -39.058 14.513 48.421 1.00 61.22 94 ASP A C 1
ATOM 650 O O . ASP A 1 94 ? -39.255 15.713 48.587 1.00 61.22 94 ASP A O 1
ATOM 654 N N . ASP A 1 95 ? -37.990 13.900 48.926 1.00 75.12 95 ASP A N 1
ATOM 655 C CA . ASP A 1 95 ? -36.882 14.616 49.522 1.00 75.12 95 ASP A CA 1
ATOM 656 C C . ASP A 1 95 ? -36.010 15.043 48.337 1.00 75.12 95 ASP A C 1
ATOM 658 O O . ASP A 1 95 ? -35.271 14.222 47.771 1.00 75.12 95 ASP A O 1
ATOM 662 N N . PRO A 1 96 ? -36.139 16.299 47.865 1.00 76.94 96 PRO A N 1
ATOM 663 C CA . PRO A 1 96 ? -35.571 16.716 46.586 1.00 76.94 96 PRO A CA 1
ATOM 664 C C . PRO A 1 96 ? -34.043 16.600 46.590 1.00 76.94 96 PRO A C 1
ATOM 666 O O . PRO A 1 96 ? -33.418 16.479 45.539 1.00 76.94 96 PRO A O 1
ATOM 669 N N . VAL A 1 97 ? -33.432 16.593 47.779 1.00 82.06 97 VAL A N 1
ATOM 670 C CA . VAL A 1 97 ? -31.995 16.411 47.983 1.00 82.06 97 VAL A CA 1
ATOM 671 C C . VAL A 1 97 ? -31.570 14.961 47.734 1.00 82.06 97 VAL A C 1
ATOM 673 O O . VAL A 1 97 ? -30.564 14.737 47.062 1.00 82.06 97 VAL A O 1
ATOM 676 N N . ALA A 1 98 ? -32.328 13.972 48.215 1.00 84.44 98 ALA A N 1
ATOM 677 C CA . ALA A 1 98 ? -32.037 12.558 47.972 1.00 84.44 98 ALA A CA 1
ATOM 678 C C . ALA A 1 98 ? -32.274 12.181 46.497 1.00 84.44 98 ALA A C 1
ATOM 680 O O . ALA A 1 98 ? -31.466 11.465 45.897 1.00 84.44 98 ALA A O 1
ATOM 681 N N . ALA A 1 99 ? -33.323 12.735 45.879 1.00 86.50 99 ALA A N 1
ATOM 682 C CA . ALA A 1 99 ? -33.581 12.602 44.444 1.00 86.50 99 ALA A CA 1
ATOM 683 C C . ALA A 1 99 ? -32.465 13.241 43.588 1.00 86.50 99 ALA A C 1
ATOM 685 O O . ALA A 1 99 ? -32.010 12.659 42.606 1.00 86.50 99 ALA A O 1
ATOM 686 N N . ALA A 1 100 ? -31.947 14.409 43.985 1.00 88.62 100 ALA A N 1
ATOM 687 C CA . ALA A 1 100 ? -30.828 15.049 43.290 1.00 88.62 100 ALA A CA 1
ATOM 688 C C . ALA A 1 100 ? -29.510 14.262 43.426 1.00 88.62 100 ALA A C 1
ATOM 690 O O . ALA A 1 100 ? -28.742 14.172 42.468 1.00 88.62 100 ALA A O 1
ATOM 691 N N . GLN A 1 101 ? -29.236 13.676 44.597 1.00 90.06 101 GLN A N 1
ATOM 692 C CA . GLN A 1 101 ? -28.035 12.860 44.822 1.00 90.06 101 GLN A CA 1
ATOM 693 C C . GLN A 1 101 ? -28.063 11.548 44.031 1.00 90.06 101 GLN A C 1
ATOM 695 O O . GLN A 1 101 ? -27.049 11.169 43.446 1.00 90.06 101 GLN A O 1
ATOM 700 N N . THR A 1 102 ? -29.212 10.873 43.978 1.00 93.56 102 THR A N 1
ATOM 701 C CA . THR A 1 102 ? -29.394 9.654 43.172 1.00 93.56 102 THR A CA 1
ATOM 702 C C . THR A 1 102 ? -29.247 9.950 41.681 1.00 93.56 102 THR A C 1
ATOM 704 O O . THR A 1 102 ? -28.431 9.303 41.029 1.00 93.56 102 THR A O 1
ATOM 707 N N . ALA A 1 103 ? -29.889 11.006 41.171 1.00 93.31 103 ALA A N 1
ATOM 708 C CA . ALA A 1 103 ? -29.714 11.451 39.786 1.00 93.31 103 ALA A CA 1
ATOM 709 C C . ALA A 1 103 ? -28.247 11.792 39.448 1.00 93.31 103 ALA A C 1
ATOM 711 O O . ALA A 1 103 ? -27.757 11.464 38.368 1.00 93.31 103 ALA A O 1
ATOM 712 N N . ALA A 1 104 ? -27.509 12.414 40.377 1.00 92.50 104 ALA A N 1
ATOM 713 C CA . ALA A 1 104 ? -26.087 12.705 40.190 1.00 92.50 104 ALA A CA 1
ATOM 714 C C . ALA A 1 104 ? -25.218 11.434 40.157 1.00 92.50 104 ALA A C 1
ATOM 716 O O . ALA A 1 104 ? -24.269 11.358 39.375 1.00 92.50 104 ALA A O 1
ATOM 717 N N . LEU A 1 105 ? -25.520 10.429 40.985 1.00 92.88 105 LEU A N 1
ATOM 718 C CA . LEU A 1 105 ? -24.818 9.141 40.967 1.00 92.88 105 LEU A CA 1
ATOM 719 C C . LEU A 1 105 ? -25.109 8.354 39.686 1.00 92.88 105 LEU A C 1
ATOM 721 O O . LEU A 1 105 ? -24.176 7.825 39.085 1.00 92.88 105 LEU A O 1
ATOM 725 N N . GLU A 1 106 ? -26.365 8.324 39.240 1.00 94.88 106 GLU A N 1
ATOM 726 C CA . GLU A 1 106 ? -26.765 7.702 37.974 1.00 94.88 106 GLU A CA 1
ATOM 727 C C . GLU A 1 106 ? -26.071 8.366 36.782 1.00 94.88 106 GLU A C 1
ATOM 729 O O . GLU A 1 106 ? -25.539 7.670 35.918 1.00 94.88 106 GLU A O 1
ATOM 734 N N . ALA A 1 107 ? -25.981 9.700 36.770 1.00 94.44 107 ALA A N 1
ATOM 735 C CA . ALA A 1 107 ? -25.250 10.435 35.741 1.00 94.44 107 ALA A CA 1
ATOM 736 C C . ALA A 1 107 ? -23.757 10.064 35.713 1.00 94.44 107 ALA A C 1
ATOM 738 O O . ALA A 1 107 ? -23.208 9.801 34.643 1.00 94.44 107 ALA A O 1
ATOM 739 N N . ARG A 1 108 ? -23.104 9.974 36.881 1.00 91.31 108 ARG A N 1
ATOM 740 C CA . ARG A 1 108 ? -21.687 9.572 36.976 1.00 91.31 108 ARG A CA 1
ATOM 741 C C . ARG A 1 108 ? -21.464 8.113 36.583 1.00 91.31 108 ARG A C 1
ATOM 743 O O . ARG A 1 108 ? -20.445 7.804 35.971 1.00 91.31 108 ARG A O 1
ATOM 750 N N . LEU A 1 109 ? -22.391 7.215 36.918 1.00 95.31 109 LEU A N 1
ATOM 751 C CA . LEU A 1 109 ? -22.324 5.818 36.493 1.00 95.31 109 LEU A CA 1
ATOM 752 C C . LEU A 1 109 ? -22.490 5.703 34.975 1.00 95.31 109 LEU A C 1
ATOM 754 O O . LEU A 1 109 ? -21.697 5.021 34.331 1.00 95.31 109 LEU A O 1
ATOM 758 N N . ALA A 1 110 ? -23.459 6.413 34.394 1.00 94.31 110 ALA A N 1
ATOM 759 C CA . ALA A 1 110 ? -23.666 6.449 32.950 1.00 94.31 110 ALA A CA 1
ATOM 760 C C . ALA A 1 110 ? -22.433 6.994 32.209 1.00 94.31 110 ALA A C 1
ATOM 762 O O . ALA A 1 110 ? -22.040 6.443 31.180 1.00 94.31 110 ALA A O 1
ATOM 763 N N . GLU A 1 111 ? -21.787 8.028 32.751 1.00 92.00 111 GLU A N 1
ATOM 764 C CA . GLU A 1 111 ? -20.529 8.571 32.230 1.00 92.00 111 GLU A CA 1
ATOM 765 C C . GLU A 1 111 ? -19.387 7.546 32.309 1.00 92.00 111 GLU A C 1
ATOM 767 O O . GLU A 1 111 ? -18.697 7.310 31.315 1.00 92.00 111 GLU A O 1
ATOM 772 N N . ALA A 1 112 ? -19.224 6.869 33.450 1.00 90.44 112 ALA A N 1
ATOM 773 C CA . ALA A 1 112 ? -18.205 5.836 33.627 1.00 90.44 112 ALA A CA 1
ATOM 774 C C . ALA A 1 112 ? -18.425 4.630 32.695 1.00 90.44 112 ALA A C 1
ATOM 776 O O . ALA A 1 112 ? -17.479 4.142 32.071 1.00 90.44 112 ALA A O 1
ATOM 777 N N . GLU A 1 113 ? -19.668 4.169 32.542 1.00 93.50 113 GLU A N 1
ATOM 778 C CA . GLU A 1 113 ? -20.018 3.105 31.600 1.00 93.50 113 GLU A CA 1
ATOM 779 C C . GLU A 1 113 ? -19.773 3.520 30.147 1.00 93.50 113 GLU A C 1
ATOM 781 O O . GLU A 1 113 ? -19.298 2.713 29.344 1.00 93.50 113 GLU A O 1
ATOM 786 N N . ALA A 1 114 ? -20.092 4.766 29.788 1.00 91.00 114 ALA A N 1
ATOM 787 C CA . ALA A 1 114 ? -19.825 5.300 28.458 1.00 91.00 114 ALA A CA 1
ATOM 788 C C . ALA A 1 114 ? -18.315 5.357 28.179 1.00 91.00 114 ALA A C 1
ATOM 790 O O . ALA A 1 114 ? -17.875 4.915 27.115 1.00 91.00 114 ALA A O 1
ATOM 791 N N . ALA A 1 115 ? -17.514 5.805 29.149 1.00 89.00 115 ALA A N 1
ATOM 792 C CA . ALA A 1 115 ? -16.057 5.821 29.054 1.00 89.00 115 ALA A CA 1
ATOM 793 C C . ALA A 1 115 ? -15.470 4.403 28.912 1.00 89.00 115 ALA A C 1
ATOM 795 O O . ALA A 1 115 ? -14.600 4.160 28.067 1.00 89.00 115 ALA A O 1
ATOM 796 N N . GLN A 1 116 ? -15.983 3.430 29.672 1.00 90.62 116 GLN A N 1
ATOM 797 C CA . GLN A 1 116 ? -15.567 2.028 29.569 1.00 90.62 116 GLN A CA 1
ATOM 798 C C . GLN A 1 116 ? -15.931 1.413 28.207 1.00 90.62 116 GLN A C 1
ATOM 800 O O . GLN A 1 116 ? -15.123 0.713 27.593 1.00 90.62 116 GLN A O 1
ATOM 805 N N . LYS A 1 117 ? -17.137 1.688 27.695 1.00 91.00 117 LYS A N 1
ATOM 806 C CA . LYS A 1 117 ? -17.558 1.242 26.356 1.00 91.00 117 LYS A CA 1
ATOM 807 C C . LYS A 1 117 ? -16.680 1.874 25.271 1.00 91.00 117 LYS A C 1
ATOM 809 O O . LYS A 1 117 ? -16.243 1.167 24.364 1.00 91.00 117 LYS A O 1
ATOM 814 N N . GLY A 1 118 ? -16.366 3.165 25.392 1.00 90.62 118 GLY A N 1
ATOM 815 C CA . GLY A 1 118 ? -15.492 3.886 24.464 1.00 90.62 118 GLY A CA 1
ATOM 816 C C . GLY A 1 118 ? -14.070 3.321 24.422 1.00 90.62 118 GLY A C 1
ATOM 817 O O . GLY A 1 118 ? -13.547 3.037 23.343 1.00 90.62 118 GLY A O 1
ATOM 818 N N . THR A 1 119 ? -13.463 3.074 25.585 1.00 91.38 119 THR A N 1
ATOM 819 C CA . THR A 1 119 ? -12.123 2.462 25.677 1.00 91.38 119 THR A CA 1
ATOM 820 C C . THR A 1 119 ? -12.093 1.041 25.106 1.00 91.38 119 THR A C 1
ATOM 822 O O . THR A 1 119 ? -11.185 0.711 24.338 1.00 91.38 119 THR A O 1
ATOM 825 N N . ALA A 1 120 ? -13.098 0.206 25.398 1.00 91.75 120 ALA A N 1
ATOM 826 C CA . ALA A 1 120 ? -13.204 -1.142 24.834 1.00 91.75 120 ALA A CA 1
ATOM 827 C C . ALA A 1 120 ? -13.333 -1.127 23.297 1.00 91.75 120 ALA A C 1
ATOM 829 O O . ALA A 1 120 ? -12.662 -1.898 22.604 1.00 91.75 120 ALA A O 1
ATOM 830 N N . GLN A 1 121 ? -14.144 -0.215 22.750 1.00 91.88 121 GLN A N 1
ATOM 831 C CA . GLN A 1 121 ? -14.283 -0.029 21.303 1.00 91.88 121 GLN A CA 1
ATOM 832 C C . GLN A 1 121 ? -12.965 0.417 20.664 1.00 91.88 121 GLN A C 1
ATOM 834 O O . GLN A 1 121 ? -12.522 -0.195 19.689 1.00 91.88 121 GLN A O 1
ATOM 839 N N . ALA A 1 122 ? -12.289 1.412 21.240 1.00 91.38 122 ALA A N 1
ATOM 840 C CA . ALA A 1 122 ? -11.007 1.897 20.737 1.00 91.38 122 ALA A CA 1
ATOM 841 C C . ALA A 1 122 ? -9.923 0.799 20.747 1.00 91.38 122 ALA A C 1
ATOM 843 O O . ALA A 1 122 ? -9.175 0.656 19.776 1.00 91.38 122 ALA A O 1
ATOM 844 N N . ALA A 1 123 ? -9.880 -0.035 21.792 1.00 92.62 123 ALA A N 1
ATOM 845 C CA . ALA A 1 123 ? -8.976 -1.183 21.863 1.00 92.62 123 ALA A CA 1
ATOM 846 C C . ALA A 1 123 ? -9.282 -2.228 20.777 1.00 92.62 123 ALA A C 1
ATOM 848 O O . ALA A 1 123 ? -8.372 -2.696 20.088 1.00 92.62 123 ALA A O 1
ATOM 849 N N . SER A 1 124 ? -10.561 -2.554 20.571 1.00 93.62 124 SER A N 1
ATOM 850 C CA .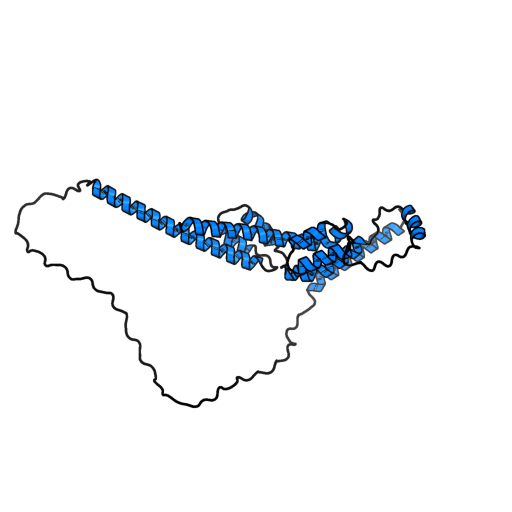 SER A 1 124 ? -10.978 -3.496 19.525 1.00 93.62 124 SER A CA 1
ATOM 851 C C . SER A 1 124 ? -10.639 -2.993 18.115 1.00 93.62 124 SER A C 1
ATOM 853 O O . SER A 1 124 ? -10.132 -3.759 17.293 1.00 93.62 124 SER A O 1
ATOM 855 N N . ALA A 1 125 ? -10.813 -1.692 17.854 1.00 93.00 125 ALA A N 1
ATOM 856 C CA . ALA A 1 125 ? -10.450 -1.068 16.588 1.00 93.00 125 ALA A CA 1
ATOM 857 C C . ALA A 1 125 ? -8.934 -1.126 16.345 1.00 93.00 125 ALA A C 1
ATOM 859 O O . ALA A 1 125 ? -8.496 -1.475 15.249 1.00 93.00 125 ALA A O 1
ATOM 860 N N . ALA A 1 126 ? -8.116 -0.858 17.368 1.00 93.81 126 ALA A N 1
ATOM 861 C CA . ALA A 1 126 ? -6.662 -0.952 17.259 1.00 93.81 126 ALA A CA 1
ATOM 862 C C . ALA A 1 126 ? -6.187 -2.381 16.938 1.00 93.81 126 ALA A C 1
ATOM 864 O O . ALA A 1 126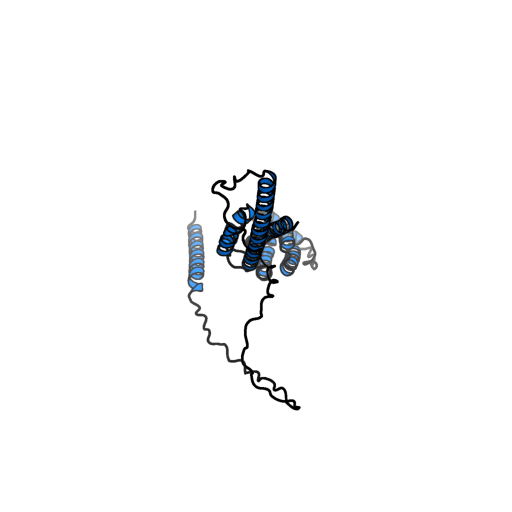 ? -5.314 -2.568 16.084 1.00 93.81 126 ALA A O 1
ATOM 865 N N . LEU A 1 127 ? -6.791 -3.396 17.567 1.00 95.19 127 LEU A N 1
ATOM 866 C CA . LEU A 1 127 ? -6.510 -4.803 17.267 1.00 95.19 127 LEU A CA 1
ATOM 867 C C . LEU A 1 127 ? -6.915 -5.174 15.836 1.00 95.19 127 LEU A C 1
ATOM 869 O O . LEU A 1 127 ? -6.120 -5.784 15.121 1.00 95.19 127 LEU A O 1
ATOM 873 N N . ALA A 1 128 ? -8.103 -4.755 15.393 1.00 95.50 128 ALA A N 1
ATOM 874 C CA . ALA A 1 128 ? -8.579 -4.997 14.034 1.00 95.50 128 ALA A CA 1
ATOM 875 C C . ALA A 1 128 ? -7.653 -4.366 12.979 1.00 95.50 128 ALA A C 1
ATOM 877 O O . ALA A 1 128 ? -7.280 -5.022 12.006 1.00 95.50 128 ALA A O 1
ATOM 878 N N . VAL A 1 129 ? -7.194 -3.129 13.200 1.00 96.00 129 VAL A N 1
ATOM 879 C CA . VAL A 1 129 ? -6.221 -2.476 12.311 1.00 96.00 129 VAL A CA 1
ATOM 880 C C . VAL A 1 129 ? -4.870 -3.199 12.313 1.00 96.00 129 VAL A C 1
ATOM 882 O O . VAL A 1 129 ? -4.227 -3.313 11.268 1.00 96.00 129 VAL A O 1
ATOM 885 N N . SER A 1 130 ? -4.420 -3.701 13.465 1.00 95.56 130 SER A N 1
ATOM 886 C CA . SER A 1 130 ? -3.178 -4.476 13.558 1.00 95.56 130 SER A CA 1
ATOM 887 C C . SER A 1 130 ? -3.263 -5.774 12.749 1.00 95.56 130 SER A C 1
ATOM 889 O O . SER A 1 130 ? -2.383 -6.039 11.927 1.00 95.56 130 SER A O 1
ATOM 891 N N . ALA A 1 131 ? -4.352 -6.532 12.906 1.00 94.56 131 ALA A N 1
ATOM 892 C CA . ALA A 1 131 ? -4.607 -7.759 12.152 1.00 94.56 131 ALA A CA 1
ATOM 893 C C . ALA A 1 131 ? -4.697 -7.496 10.640 1.00 94.56 131 ALA A C 1
ATOM 895 O O . ALA A 1 131 ? -4.054 -8.182 9.843 1.00 94.56 131 ALA A O 1
ATOM 896 N N . LEU A 1 132 ? -5.416 -6.441 10.245 1.00 95.38 132 LEU A N 1
ATOM 897 C CA . LEU A 1 132 ? -5.513 -6.006 8.853 1.00 95.38 132 LEU A CA 1
ATOM 898 C C . LEU A 1 132 ? -4.133 -5.699 8.259 1.00 95.38 132 LEU A C 1
ATOM 900 O O . LEU A 1 132 ? -3.813 -6.110 7.145 1.00 95.38 132 LEU A O 1
ATOM 904 N N . ALA A 1 133 ? -3.288 -5.005 9.015 1.00 94.88 133 ALA A N 1
ATOM 905 C CA . ALA A 1 133 ? -1.959 -4.660 8.553 1.00 94.88 133 ALA A CA 1
ATOM 906 C C . ALA A 1 133 ? -1.010 -5.860 8.455 1.00 94.88 133 ALA A C 1
ATOM 908 O O . ALA A 1 133 ? -0.171 -5.896 7.555 1.00 94.88 133 ALA A O 1
ATOM 909 N N . GLN A 1 134 ? -1.143 -6.845 9.346 1.00 94.88 134 GLN A N 1
ATOM 910 C CA . GLN A 1 134 ? -0.413 -8.109 9.241 1.00 94.88 134 GLN A CA 1
ATOM 911 C C . GLN A 1 134 ? -0.822 -8.874 7.978 1.00 94.88 134 GLN A C 1
ATOM 913 O O . GLN A 1 134 ? 0.042 -9.346 7.241 1.00 94.88 134 GLN A O 1
ATOM 918 N N . ALA A 1 135 ? -2.122 -8.935 7.681 1.00 94.00 135 ALA A N 1
ATOM 919 C CA . ALA A 1 135 ? -2.625 -9.577 6.470 1.00 94.00 135 ALA A CA 1
ATOM 920 C C . ALA A 1 135 ? -2.127 -8.873 5.197 1.00 94.00 135 ALA A C 1
ATOM 922 O O . ALA A 1 135 ? -1.640 -9.520 4.268 1.00 94.00 135 ALA A O 1
ATOM 923 N N . ALA A 1 136 ? -2.164 -7.539 5.186 1.00 95.38 136 ALA A N 1
ATOM 924 C CA . ALA A 1 136 ? -1.715 -6.733 4.058 1.00 95.38 136 ALA A CA 1
ATOM 925 C C . ALA A 1 136 ? -0.194 -6.769 3.825 1.00 95.38 136 ALA A C 1
ATOM 927 O O . ALA A 1 136 ? 0.253 -6.424 2.731 1.00 95.38 136 ALA A O 1
ATOM 928 N N . ALA A 1 137 ? 0.618 -7.178 4.807 1.00 93.00 137 ALA A N 1
ATOM 929 C CA . ALA A 1 137 ? 2.074 -7.264 4.657 1.00 93.00 137 ALA A CA 1
ATOM 930 C C . ALA A 1 137 ? 2.508 -8.340 3.639 1.00 93.00 137 ALA A C 1
ATOM 932 O O . ALA A 1 137 ? 3.574 -8.236 3.025 1.00 93.00 137 ALA A O 1
ATOM 933 N N . GLY A 1 138 ? 1.678 -9.367 3.440 1.00 92.19 138 GLY A N 1
ATOM 934 C CA . GLY A 1 138 ? 1.910 -10.428 2.464 1.00 92.19 138 GLY A CA 1
ATOM 935 C C . GLY A 1 138 ? 1.601 -10.017 1.021 1.00 92.19 138 GLY A C 1
ATOM 936 O O . GLY A 1 138 ? 1.156 -8.906 0.741 1.00 92.19 138 GLY A O 1
ATOM 937 N N . SER A 1 139 ? 1.824 -10.949 0.088 1.00 94.44 139 SER A N 1
ATOM 938 C CA . SER A 1 139 ? 1.517 -10.756 -1.342 1.00 94.44 139 SER A CA 1
ATOM 939 C C . SER A 1 139 ? 0.111 -11.211 -1.755 1.00 94.44 139 SER A C 1
ATOM 941 O O . SER A 1 139 ? -0.244 -11.120 -2.926 1.00 94.44 139 SER A O 1
ATOM 943 N N . ARG A 1 140 ? -0.666 -11.775 -0.826 1.00 94.12 140 ARG A N 1
ATOM 944 C CA . ARG A 1 140 ? -1.968 -12.392 -1.111 1.00 94.12 140 ARG A CA 1
ATOM 945 C C . ARG A 1 140 ? -3.098 -11.357 -1.019 1.00 94.12 140 ARG A C 1
ATOM 947 O O . ARG A 1 140 ? -2.962 -10.398 -0.259 1.00 94.12 140 ARG A O 1
ATOM 954 N N . PRO A 1 141 ? -4.220 -11.569 -1.728 1.00 96.44 141 PRO A N 1
ATOM 955 C CA . PRO A 1 141 ? -5.466 -10.864 -1.445 1.00 96.44 141 PRO A CA 1
ATOM 956 C C . PRO A 1 141 ? -5.862 -11.000 0.030 1.00 96.44 141 PRO A C 1
ATOM 958 O O . PRO A 1 141 ? -5.646 -12.053 0.635 1.00 96.44 141 PRO A O 1
ATOM 961 N N . PHE A 1 142 ? -6.450 -9.944 0.588 1.00 96.81 142 PHE A N 1
ATOM 962 C CA . PHE A 1 142 ? -6.822 -9.842 2.006 1.00 96.81 142 PHE A CA 1
ATOM 963 C C . PHE A 1 142 ? -8.221 -9.225 2.204 1.00 96.81 142 PHE A C 1
ATOM 965 O O . PHE A 1 142 ? -8.500 -8.575 3.210 1.00 96.81 142 PHE A O 1
ATOM 972 N N . ALA A 1 143 ? -9.116 -9.407 1.225 1.00 95.88 143 ALA A N 1
ATOM 973 C CA . ALA A 1 143 ? -10.474 -8.853 1.249 1.00 95.88 143 ALA A CA 1
ATOM 974 C C . ALA A 1 143 ? -11.281 -9.299 2.482 1.00 95.88 143 ALA A C 1
ATOM 976 O O . ALA A 1 143 ? -11.938 -8.475 3.112 1.00 95.88 143 ALA A O 1
ATOM 977 N N . GLN A 1 144 ? -11.149 -10.569 2.886 1.00 95.12 144 GLN A N 1
ATOM 978 C CA . GLN A 1 144 ? -11.805 -11.095 4.087 1.00 95.12 144 GLN A CA 1
ATOM 979 C C . GLN A 1 144 ? -11.429 -10.284 5.336 1.00 95.12 144 GLN A C 1
ATOM 981 O O . GLN A 1 144 ? -12.293 -9.933 6.133 1.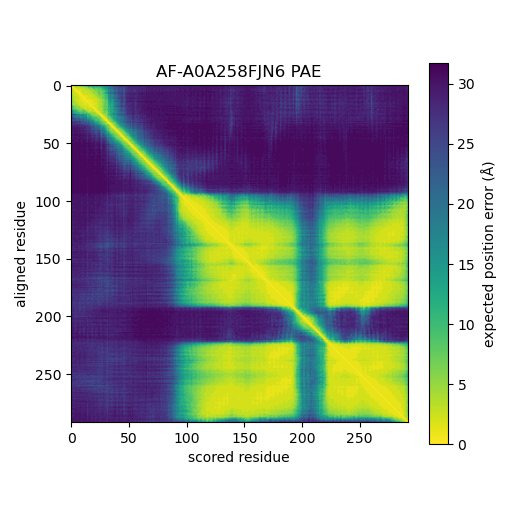00 95.12 144 GLN A O 1
ATOM 986 N N . GLN A 1 145 ? -10.150 -9.940 5.486 1.00 95.38 145 GLN A N 1
ATOM 987 C CA . GLN A 1 145 ? -9.658 -9.184 6.635 1.00 95.38 145 GLN A CA 1
ATOM 988 C C . GLN A 1 145 ? -10.143 -7.731 6.614 1.00 95.38 145 GLN A C 1
ATOM 990 O O . GLN A 1 145 ? -10.353 -7.145 7.674 1.00 95.38 145 GLN A O 1
ATOM 995 N N . VAL A 1 146 ? -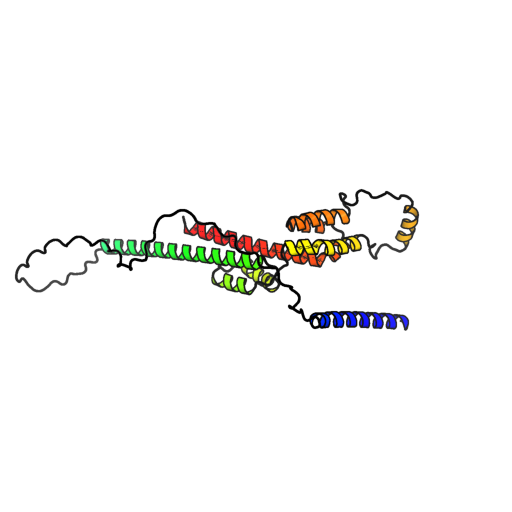10.362 -7.148 5.429 1.00 96.06 146 VAL A N 1
ATOM 996 C CA . VAL A 1 146 ? -11.010 -5.830 5.314 1.00 96.06 146 VAL A CA 1
ATOM 997 C C . VAL A 1 146 ? -12.465 -5.901 5.774 1.00 96.06 146 VAL A C 1
ATOM 999 O O . VAL A 1 146 ? -12.910 -5.018 6.503 1.00 96.06 146 VAL A O 1
ATOM 1002 N N . ASP A 1 147 ? -13.198 -6.950 5.404 1.00 94.88 147 ASP A N 1
ATOM 1003 C CA . ASP A 1 147 ? -14.597 -7.114 5.809 1.00 94.88 147 ASP A CA 1
ATOM 1004 C C . ASP A 1 147 ? -14.754 -7.417 7.302 1.00 94.88 147 ASP A C 1
ATOM 1006 O O . ASP A 1 147 ? -15.702 -6.945 7.927 1.00 94.88 147 ASP A O 1
ATOM 1010 N N . GLU A 1 148 ? -13.818 -8.156 7.897 1.00 94.50 148 GLU A N 1
ATOM 1011 C CA . GLU A 1 148 ? -13.740 -8.354 9.347 1.00 94.50 148 GLU A CA 1
ATOM 1012 C C . GLU A 1 148 ? -13.445 -7.034 10.070 1.00 94.50 148 GLU A C 1
ATOM 1014 O O . GLU A 1 148 ? -14.159 -6.673 11.008 1.00 94.50 148 GLU A O 1
ATOM 1019 N N . ALA A 1 149 ? -12.458 -6.268 9.592 1.00 93.75 149 ALA A N 1
ATOM 1020 C CA . ALA A 1 149 ? -12.132 -4.955 10.139 1.00 93.75 149 ALA A CA 1
ATOM 1021 C C . ALA A 1 149 ? -13.323 -3.984 10.037 1.00 93.75 149 ALA A C 1
ATOM 1023 O O . ALA A 1 149 ? -13.605 -3.254 10.985 1.00 93.75 149 ALA A O 1
ATOM 1024 N N . ALA A 1 150 ? -14.084 -4.022 8.941 1.00 94.12 150 ALA A N 1
ATOM 1025 C CA . ALA A 1 150 ? -15.244 -3.159 8.726 1.00 94.12 150 ALA A CA 1
ATOM 1026 C C . ALA A 1 150 ? -16.415 -3.385 9.696 1.00 94.12 150 ALA A C 1
ATOM 1028 O O . ALA A 1 150 ? -17.311 -2.547 9.755 1.00 94.12 150 ALA A O 1
ATOM 1029 N N . ARG A 1 151 ? -16.426 -4.483 10.462 1.00 94.25 151 ARG A N 1
ATOM 1030 C CA . ARG A 1 151 ? -17.433 -4.711 11.516 1.00 94.25 151 ARG A CA 1
ATOM 1031 C C . ARG A 1 151 ? -17.141 -3.938 12.798 1.00 94.25 151 ARG A C 1
ATOM 1033 O O . ARG A 1 151 ? -18.040 -3.762 13.611 1.00 94.25 151 ARG A O 1
ATOM 1040 N N . VAL A 1 152 ? -15.886 -3.542 12.993 1.00 92.94 152 VAL A N 1
ATOM 1041 C CA . VAL A 1 152 ? -15.392 -2.938 14.239 1.00 92.94 152 VAL A CA 1
ATOM 1042 C C . VAL A 1 152 ? -14.944 -1.497 14.011 1.00 92.94 152 VAL A C 1
ATOM 1044 O O . VAL A 1 152 ? -15.072 -0.656 14.896 1.00 92.94 152 VAL A O 1
ATOM 1047 N N . LEU A 1 153 ? -14.416 -1.197 12.824 1.00 91.31 153 LEU A N 1
ATOM 1048 C CA . LEU A 1 153 ? -13.964 0.138 12.470 1.00 91.31 153 LEU A CA 1
ATOM 1049 C C . LEU A 1 153 ? -15.126 1.040 12.036 1.00 91.31 153 LEU A C 1
ATOM 1051 O O . LEU A 1 153 ? -16.046 0.575 11.360 1.00 91.31 153 LEU A O 1
ATOM 1055 N N . PRO A 1 154 ? -15.046 2.352 12.323 1.00 89.38 154 PRO A N 1
ATOM 1056 C CA . PRO A 1 154 ? -15.950 3.320 11.722 1.00 89.38 154 PRO A CA 1
ATOM 1057 C C . PRO A 1 154 ? -15.783 3.338 10.197 1.00 89.38 154 PRO A C 1
ATOM 1059 O O . PRO A 1 154 ? -14.677 3.172 9.667 1.00 89.38 154 PRO A O 1
ATOM 1062 N N . ALA A 1 155 ? -16.888 3.570 9.486 1.00 90.12 155 ALA A N 1
ATOM 1063 C CA . ALA A 1 155 ? -16.862 3.726 8.038 1.00 90.12 155 ALA A CA 1
ATOM 1064 C C . ALA A 1 155 ? -15.971 4.916 7.647 1.00 90.12 155 ALA A C 1
ATOM 1066 O O . ALA A 1 155 ? -16.079 6.002 8.216 1.00 90.12 155 ALA A O 1
ATOM 1067 N N . SER A 1 156 ? -15.083 4.703 6.678 1.00 91.38 156 SER A N 1
ATOM 1068 C CA . SER A 1 156 ? -14.181 5.729 6.155 1.00 91.38 156 SER A CA 1
ATOM 1069 C C . SER A 1 156 ? -13.888 5.491 4.678 1.00 91.38 156 SER A C 1
ATOM 1071 O O . SER A 1 156 ? -13.922 4.350 4.203 1.00 91.38 156 SER A O 1
ATOM 1073 N N . ASP A 1 157 ? -13.545 6.562 3.963 1.00 92.44 157 ASP A N 1
ATOM 1074 C CA . ASP A 1 157 ? -13.149 6.492 2.552 1.00 92.44 157 ASP A CA 1
ATOM 1075 C C . ASP A 1 157 ? -11.908 5.609 2.354 1.00 92.44 157 ASP A C 1
ATOM 1077 O O . ASP A 1 157 ? -11.790 4.897 1.354 1.00 92.44 157 ASP A O 1
ATOM 1081 N N . ASP A 1 158 ? -10.996 5.597 3.332 1.00 91.94 158 ASP A N 1
ATOM 1082 C CA . ASP A 1 158 ? -9.814 4.737 3.313 1.00 91.94 158 ASP A CA 1
ATOM 1083 C C . ASP A 1 158 ? -10.163 3.258 3.395 1.00 91.94 158 ASP A C 1
ATOM 1085 O O . ASP A 1 158 ? -9.589 2.457 2.656 1.00 91.94 158 ASP A O 1
ATOM 1089 N N . LEU A 1 159 ? -11.118 2.893 4.252 1.00 93.06 159 LEU A N 1
ATOM 1090 C CA . LEU A 1 159 ? -11.582 1.516 4.370 1.00 93.06 159 LEU A CA 1
ATOM 1091 C C . LEU A 1 159 ? -12.345 1.074 3.113 1.00 93.06 159 LEU A C 1
ATOM 1093 O O . LEU A 1 159 ? -12.151 -0.047 2.643 1.00 93.06 159 LEU A O 1
ATOM 1097 N N . ALA A 1 160 ? -13.165 1.960 2.538 1.00 92.44 160 ALA A N 1
ATOM 1098 C CA . ALA A 1 160 ? -13.887 1.693 1.298 1.00 92.44 160 ALA A CA 1
ATOM 1099 C C . ALA A 1 160 ? -12.923 1.447 0.130 1.00 92.44 160 ALA A C 1
ATOM 1101 O O . ALA A 1 160 ? -12.994 0.411 -0.526 1.00 92.44 160 ALA A O 1
ATOM 1102 N N . ALA A 1 161 ? -11.960 2.342 -0.081 1.00 92.19 161 ALA A N 1
ATOM 1103 C CA . ALA A 1 161 ? -10.991 2.201 -1.161 1.00 92.19 161 ALA A CA 1
ATOM 1104 C C . ALA A 1 161 ? -9.978 1.063 -0.932 1.00 92.19 161 ALA A C 1
ATOM 1106 O O . ALA A 1 161 ? -9.381 0.557 -1.885 1.00 92.19 161 ALA A O 1
ATOM 1107 N N . LEU A 1 162 ? -9.764 0.640 0.319 1.00 95.12 162 LEU A N 1
ATOM 1108 C CA . LEU A 1 162 ? -8.941 -0.527 0.620 1.00 95.12 162 LEU A CA 1
ATOM 1109 C C . LEU A 1 162 ? -9.607 -1.834 0.169 1.00 95.12 162 LEU A C 1
ATOM 1111 O O . LEU A 1 162 ? -8.874 -2.754 -0.182 1.00 95.12 162 LEU A O 1
ATOM 1115 N N . ARG A 1 163 ? -10.947 -1.926 0.114 1.00 93.44 163 ARG A N 1
ATOM 1116 C CA . ARG A 1 163 ? -11.647 -3.141 -0.355 1.00 93.44 163 ARG A CA 1
ATOM 1117 C C . ARG A 1 163 ? -11.239 -3.535 -1.772 1.00 93.44 163 ARG A C 1
ATOM 1119 O O . ARG A 1 163 ? -10.861 -4.684 -1.995 1.00 93.44 163 ARG A O 1
ATOM 1126 N N . ASP A 1 164 ? -11.229 -2.578 -2.696 1.00 92.69 164 ASP A N 1
ATOM 1127 C CA . ASP A 1 164 ? -10.859 -2.832 -4.094 1.00 92.69 164 ASP A CA 1
ATOM 1128 C C . ASP A 1 164 ? -9.395 -3.277 -4.220 1.00 92.69 164 ASP A C 1
ATOM 1130 O O . ASP A 1 164 ? -9.058 -4.199 -4.965 1.00 92.69 164 ASP A O 1
ATOM 1134 N N . LEU A 1 165 ? -8.508 -2.655 -3.439 1.00 94.56 165 LEU A N 1
ATOM 1135 C CA . LEU A 1 165 ? -7.091 -3.017 -3.396 1.00 94.56 165 LEU A CA 1
ATOM 1136 C C . LEU A 1 165 ? -6.873 -4.398 -2.760 1.00 94.56 165 LEU A C 1
ATOM 1138 O O . LEU A 1 165 ? -6.002 -5.149 -3.201 1.00 94.56 165 LEU A O 1
ATOM 1142 N N . ALA A 1 166 ? -7.665 -4.750 -1.749 1.00 95.31 166 ALA A N 1
ATOM 1143 C CA . ALA A 1 166 ? -7.559 -6.003 -1.012 1.00 95.31 166 ALA A CA 1
ATOM 1144 C C . ALA A 1 166 ? -8.049 -7.219 -1.803 1.00 95.31 166 ALA A C 1
ATOM 1146 O O . ALA A 1 166 ? -7.562 -8.325 -1.562 1.00 95.31 166 ALA A O 1
ATOM 1147 N N . ALA A 1 167 ? -8.959 -7.026 -2.762 1.00 94.31 167 ALA A N 1
ATOM 1148 C CA . ALA A 1 167 ? -9.402 -8.078 -3.676 1.00 94.31 167 ALA A CA 1
ATOM 1149 C C . ALA A 1 167 ? -8.266 -8.583 -4.581 1.00 94.31 167 ALA A C 1
ATOM 1151 O O . ALA A 1 167 ? -8.203 -9.769 -4.902 1.00 94.31 167 ALA A O 1
ATOM 1152 N N . VAL A 1 168 ? -7.343 -7.695 -4.960 1.00 94.31 168 VAL A N 1
ATOM 1153 C CA . VAL A 1 168 ? -6.182 -8.031 -5.799 1.00 94.31 168 VAL A CA 1
ATOM 1154 C C . VAL A 1 168 ? -4.958 -8.373 -4.945 1.00 94.31 168 VAL A C 1
ATOM 1156 O O . VAL A 1 168 ? -4.188 -9.269 -5.289 1.00 94.31 168 VAL A O 1
ATOM 1159 N N . GLY A 1 169 ? -4.771 -7.674 -3.823 1.00 93.81 169 GLY A N 1
ATOM 1160 C CA . GLY A 1 169 ? -3.511 -7.673 -3.085 1.00 93.81 169 GLY A CA 1
ATOM 1161 C C . GLY A 1 169 ? -2.409 -6.929 -3.847 1.00 93.81 169 GLY A C 1
ATOM 1162 O O . GLY A 1 169 ? -2.644 -6.338 -4.898 1.00 93.81 169 GLY A O 1
ATOM 1163 N N . ALA A 1 170 ? -1.190 -6.937 -3.315 1.00 95.75 170 ALA A N 1
ATOM 1164 C CA . ALA A 1 170 ? -0.013 -6.396 -3.996 1.00 95.75 170 ALA A CA 1
ATOM 1165 C C . ALA A 1 170 ? 1.219 -7.231 -3.640 1.00 95.75 170 ALA A C 1
ATOM 1167 O O . ALA A 1 170 ? 1.298 -7.703 -2.511 1.00 95.75 170 ALA A O 1
ATOM 1168 N N . PRO A 1 171 ? 2.217 -7.385 -4.523 1.00 96.75 171 PRO A N 1
ATOM 1169 C CA . PRO A 1 171 ? 3.476 -8.037 -4.171 1.00 96.75 171 PRO A CA 1
ATOM 1170 C C . PRO A 1 171 ? 4.177 -7.335 -2.997 1.00 96.75 171 PRO A C 1
ATOM 1172 O O . PRO A 1 171 ? 4.151 -6.109 -2.879 1.00 96.75 171 PRO A O 1
ATOM 1175 N N . SER A 1 172 ? 4.756 -8.091 -2.062 1.00 96.31 172 SER A N 1
ATOM 1176 C CA . SER A 1 172 ? 5.520 -7.528 -0.935 1.00 96.31 172 SER A CA 1
ATOM 1177 C C . SER A 1 172 ? 6.787 -6.813 -1.404 1.00 96.31 172 SER A C 1
ATOM 1179 O O . SER A 1 172 ? 7.301 -7.095 -2.484 1.00 96.31 172 SER A O 1
ATOM 1181 N N . ARG A 1 173 ? 7.307 -5.884 -0.590 1.00 96.69 173 ARG A N 1
ATOM 1182 C CA . ARG A 1 173 ? 8.562 -5.164 -0.875 1.00 96.69 173 ARG A CA 1
ATOM 1183 C C . ARG A 1 173 ? 9.715 -6.090 -1.314 1.00 96.69 173 ARG A C 1
ATOM 1185 O O . ARG A 1 173 ? 10.295 -5.802 -2.356 1.00 96.69 173 ARG A O 1
ATOM 1192 N N . PRO A 1 174 ? 10.009 -7.224 -0.640 1.00 96.81 174 PRO A N 1
ATOM 1193 C CA . PRO A 1 174 ? 11.063 -8.130 -1.106 1.00 96.81 174 PRO A CA 1
ATOM 1194 C C . PRO A 1 174 ? 10.736 -8.808 -2.445 1.00 96.81 174 PRO A C 1
ATOM 1196 O O . PRO A 1 174 ? 11.633 -9.024 -3.253 1.00 96.81 174 PRO A O 1
ATOM 1199 N N . VAL A 1 175 ? 9.461 -9.106 -2.724 1.00 97.38 175 VAL A N 1
ATOM 1200 C CA . VAL A 1 175 ? 9.050 -9.659 -4.027 1.00 97.38 175 VAL A CA 1
ATOM 1201 C C . VAL A 1 175 ? 9.195 -8.610 -5.133 1.00 97.38 175 VAL A C 1
ATOM 1203 O O . VAL A 1 175 ? 9.661 -8.933 -6.223 1.00 97.38 175 VAL A O 1
ATOM 1206 N N . LEU A 1 176 ? 8.854 -7.348 -4.856 1.00 97.94 176 LEU A N 1
ATOM 1207 C CA . LEU A 1 176 ? 9.061 -6.235 -5.785 1.00 97.94 176 LEU A CA 1
ATOM 1208 C C . LEU A 1 176 ? 10.546 -6.002 -6.063 1.00 97.94 176 LEU A C 1
ATOM 1210 O O . LEU A 1 176 ? 10.910 -5.839 -7.227 1.00 97.94 176 LEU A O 1
ATOM 1214 N N . ALA A 1 177 ? 11.394 -6.029 -5.034 1.00 98.00 177 ALA A N 1
ATOM 1215 C CA . ALA A 1 177 ? 12.843 -5.929 -5.187 1.00 98.00 177 ALA A CA 1
ATOM 1216 C C . ALA A 1 177 ? 13.380 -7.065 -6.073 1.00 98.00 177 ALA A C 1
ATOM 1218 O O . ALA A 1 177 ? 14.020 -6.811 -7.089 1.00 98.00 177 ALA A O 1
ATOM 1219 N N . ALA A 1 178 ? 12.998 -8.315 -5.791 1.00 98.00 178 ALA A N 1
ATOM 1220 C CA . ALA A 1 178 ? 13.400 -9.472 -6.592 1.00 98.00 178 ALA A CA 1
ATOM 1221 C C . ALA A 1 178 ? 12.902 -9.418 -8.052 1.00 98.00 178 ALA A C 1
ATOM 1223 O O . ALA A 1 178 ? 13.581 -9.894 -8.962 1.00 98.00 178 ALA A O 1
ATOM 1224 N N . ALA A 1 179 ? 11.729 -8.828 -8.300 1.00 97.69 179 ALA A N 1
ATOM 1225 C CA . ALA A 1 179 ? 11.166 -8.674 -9.642 1.00 97.69 179 ALA A CA 1
ATOM 1226 C C . ALA A 1 179 ? 11.768 -7.494 -10.430 1.00 97.69 179 ALA A C 1
ATOM 1228 O O . ALA A 1 179 ? 11.672 -7.457 -11.665 1.00 97.69 179 ALA A O 1
ATOM 1229 N N . PHE A 1 180 ? 12.382 -6.524 -9.745 1.00 98.38 180 PHE A N 1
ATOM 1230 C CA . PHE A 1 180 ? 12.869 -5.292 -10.359 1.00 98.38 180 PHE A CA 1
ATOM 1231 C C . PHE A 1 180 ? 13.939 -5.526 -11.441 1.00 98.38 180 PHE A C 1
ATOM 1233 O O . PHE A 1 180 ? 13.771 -4.967 -12.526 1.00 98.38 180 PHE A O 1
ATOM 1240 N N . PRO A 1 181 ? 14.984 -6.364 -11.257 1.00 98.06 181 PRO A N 1
ATOM 1241 C CA . PRO A 1 181 ? 16.032 -6.551 -12.265 1.00 98.06 181 PRO A CA 1
ATOM 1242 C C . PRO A 1 181 ? 15.497 -6.978 -13.638 1.00 98.06 181 PRO A C 1
ATOM 1244 O O . PRO A 1 181 ? 15.904 -6.439 -14.669 1.00 98.06 181 PRO A O 1
ATOM 1247 N N . ALA A 1 182 ? 14.524 -7.894 -13.664 1.00 97.94 182 ALA A N 1
ATOM 1248 C CA . ALA A 1 182 ? 13.894 -8.346 -14.902 1.00 97.94 182 ALA A CA 1
ATOM 1249 C C . ALA A 1 182 ? 13.048 -7.241 -15.564 1.00 97.94 182 ALA A C 1
ATOM 1251 O O . ALA A 1 182 ? 12.990 -7.131 -16.792 1.00 97.94 182 ALA A O 1
ATOM 1252 N N . ALA A 1 183 ? 12.386 -6.401 -14.767 1.00 97.75 183 ALA A N 1
ATOM 1253 C CA . ALA A 1 183 ? 11.634 -5.253 -15.266 1.00 97.75 183 ALA A CA 1
ATOM 1254 C C . ALA A 1 183 ? 12.569 -4.144 -15.792 1.00 97.75 183 ALA A C 1
ATOM 1256 O O . ALA A 1 183 ? 12.343 -3.600 -16.875 1.00 97.75 183 ALA A O 1
ATOM 1257 N N . ALA A 1 184 ? 13.667 -3.879 -15.083 1.00 96.50 184 ALA A N 1
ATOM 1258 C CA . ALA A 1 184 ? 14.699 -2.925 -15.464 1.00 96.50 184 ALA A CA 1
ATOM 1259 C C . ALA A 1 184 ? 15.415 -3.333 -16.756 1.00 96.50 184 ALA A C 1
ATOM 1261 O O . ALA A 1 184 ? 15.616 -2.492 -17.629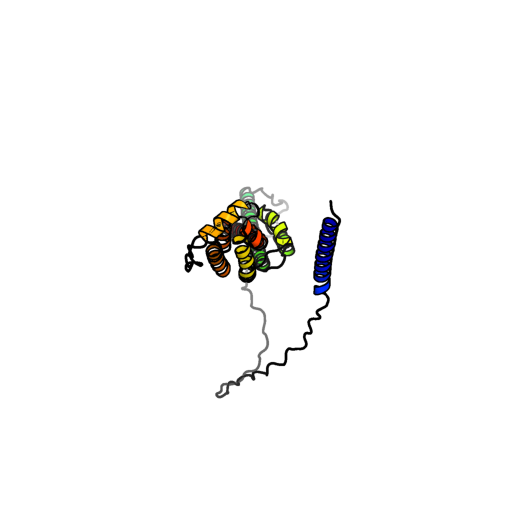 1.00 96.50 184 ALA A O 1
ATOM 1262 N N . ALA A 1 185 ? 15.733 -4.617 -16.944 1.00 95.50 185 ALA A N 1
ATOM 1263 C CA . ALA A 1 185 ? 16.338 -5.103 -18.184 1.00 95.50 185 ALA A CA 1
ATOM 1264 C C . ALA A 1 185 ? 15.451 -4.806 -19.408 1.00 95.50 185 ALA A C 1
ATOM 1266 O O . ALA A 1 185 ? 15.930 -4.268 -20.411 1.00 95.50 185 ALA A O 1
ATOM 1267 N N . ARG A 1 186 ? 14.140 -5.070 -19.306 1.00 95.75 186 ARG A N 1
ATOM 1268 C CA . ARG A 1 186 ? 13.164 -4.744 -20.362 1.00 95.75 186 ARG A CA 1
ATOM 1269 C C . ARG A 1 186 ? 13.094 -3.241 -20.629 1.00 95.75 186 ARG A C 1
ATOM 1271 O O . ARG A 1 186 ? 13.109 -2.822 -21.786 1.00 95.75 186 ARG A O 1
ATOM 1278 N N . ALA A 1 187 ? 13.079 -2.429 -19.575 1.00 94.44 187 ALA A N 1
ATOM 1279 C CA . ALA A 1 187 ? 13.072 -0.973 -19.684 1.00 94.44 187 ALA A CA 1
ATOM 1280 C C . ALA A 1 187 ? 14.345 -0.421 -20.336 1.00 94.44 187 ALA A C 1
ATOM 1282 O O . ALA A 1 187 ? 14.269 0.460 -21.191 1.00 94.44 187 ALA A O 1
ATOM 1283 N N . ALA A 1 188 ? 15.509 -0.971 -19.992 1.00 92.88 188 ALA A N 1
ATOM 1284 C CA . ALA A 1 188 ? 16.792 -0.578 -20.558 1.00 92.88 188 ALA A CA 1
ATOM 1285 C C . ALA A 1 188 ? 16.890 -0.923 -22.053 1.00 92.88 188 ALA A C 1
ATOM 1287 O O . ALA A 1 188 ? 17.441 -0.147 -22.834 1.00 92.88 188 ALA A O 1
ATOM 1288 N N . VAL A 1 189 ? 16.333 -2.066 -22.473 1.00 92.69 189 VAL A N 1
ATOM 1289 C CA . VAL A 1 189 ? 16.205 -2.419 -23.897 1.00 92.69 189 VAL A CA 1
ATOM 1290 C C . VAL A 1 189 ? 15.283 -1.432 -24.612 1.00 92.69 189 VAL A C 1
ATOM 1292 O O . VAL A 1 189 ? 15.678 -0.873 -25.632 1.00 92.69 189 VAL A O 1
ATOM 1295 N N . ALA A 1 190 ? 14.100 -1.155 -24.059 1.00 90.62 190 ALA A N 1
ATOM 1296 C CA . ALA A 1 190 ? 13.150 -0.207 -24.642 1.00 90.62 190 ALA A CA 1
ATOM 1297 C C . ALA A 1 190 ? 13.710 1.225 -24.727 1.00 90.62 190 ALA A C 1
ATOM 1299 O O . ALA A 1 190 ? 13.443 1.932 -25.693 1.00 90.62 190 ALA A O 1
ATOM 1300 N N . ALA A 1 191 ? 14.544 1.640 -23.768 1.00 88.94 191 ALA A N 1
ATOM 1301 C CA . ALA A 1 191 ? 15.222 2.937 -23.791 1.00 88.94 191 ALA A CA 1
ATOM 1302 C C . ALA A 1 191 ? 16.222 3.085 -24.950 1.00 88.94 191 ALA A C 1
ATOM 1304 O O . ALA A 1 191 ? 16.536 4.205 -25.346 1.00 88.94 191 ALA A O 1
ATOM 1305 N N . ARG A 1 192 ? 16.757 1.968 -25.460 1.00 84.31 192 ARG A N 1
ATOM 1306 C CA . ARG A 1 192 ? 17.739 1.932 -26.553 1.00 84.31 192 ARG A CA 1
ATOM 1307 C C . ARG A 1 192 ? 17.109 1.767 -27.931 1.00 84.31 192 ARG A C 1
ATOM 1309 O O . ARG A 1 192 ? 17.803 1.974 -28.923 1.00 84.31 192 ARG A O 1
ATOM 1316 N N . GLN A 1 193 ? 15.838 1.376 -28.013 1.00 72.56 193 GLN A N 1
ATOM 1317 C CA . GLN A 1 193 ? 15.171 1.246 -29.303 1.00 72.56 193 GLN A CA 1
ATOM 1318 C C . GLN A 1 193 ? 14.896 2.646 -29.875 1.00 72.56 193 GLN A C 1
ATOM 1320 O O . GLN A 1 193 ? 14.252 3.456 -29.204 1.00 72.56 193 GLN A O 1
ATOM 1325 N N . PRO A 1 194 ? 15.378 2.962 -31.092 1.00 54.22 194 PRO A N 1
ATOM 1326 C CA . PRO A 1 194 ? 15.027 4.212 -31.746 1.00 54.22 194 PRO A CA 1
ATOM 1327 C C . PRO A 1 194 ? 13.512 4.231 -31.950 1.00 54.22 194 PRO A C 1
ATOM 1329 O O . PRO A 1 194 ? 12.934 3.271 -32.461 1.00 54.22 194 PRO A O 1
ATOM 1332 N N . GLY A 1 195 ? 12.856 5.304 -31.506 1.00 53.16 195 GLY A N 1
ATOM 1333 C CA . GLY A 1 195 ? 11.421 5.459 -31.709 1.00 53.16 195 GLY A CA 1
ATOM 1334 C C . GLY A 1 195 ? 11.089 5.333 -33.196 1.00 53.16 195 GLY A C 1
ATOM 1335 O O . GLY A 1 195 ? 11.809 5.869 -34.037 1.00 53.16 195 GLY A O 1
ATOM 1336 N N . ALA A 1 196 ? 9.981 4.667 -33.524 1.00 48.81 196 ALA A N 1
ATOM 1337 C CA . ALA A 1 196 ? 9.501 4.439 -34.895 1.00 48.81 196 ALA A CA 1
ATOM 1338 C C . ALA A 1 196 ? 9.119 5.728 -35.672 1.00 48.81 196 ALA A C 1
ATOM 1340 O O . ALA A 1 196 ? 8.393 5.672 -36.658 1.00 48.81 196 ALA A O 1
ATOM 1341 N N . LYS A 1 197 ? 9.582 6.900 -35.217 1.00 47.28 197 LYS A N 1
ATOM 1342 C CA . LYS A 1 197 ? 9.352 8.225 -35.800 1.00 47.28 197 LYS A CA 1
ATOM 1343 C C . LYS A 1 197 ? 10.638 9.025 -36.060 1.00 47.28 197 LYS A C 1
ATOM 1345 O O . LYS A 1 197 ? 10.550 10.225 -36.275 1.00 47.28 197 LYS A O 1
ATOM 1350 N N . ALA A 1 198 ? 11.810 8.392 -36.062 1.00 42.72 198 ALA A N 1
ATOM 1351 C CA . ALA A 1 198 ? 12.984 8.975 -36.709 1.00 42.72 198 ALA A CA 1
ATOM 1352 C C . ALA A 1 198 ? 12.949 8.539 -38.177 1.00 42.72 198 ALA A C 1
ATOM 1354 O O . ALA A 1 198 ? 13.065 7.347 -38.477 1.00 42.72 198 ALA A O 1
ATOM 1355 N N . GLY A 1 199 ? 12.665 9.481 -39.077 1.00 46.59 199 GLY A N 1
ATOM 1356 C CA . GLY A 1 199 ? 12.561 9.210 -40.507 1.00 46.59 199 GLY A CA 1
ATOM 1357 C C . GLY A 1 199 ? 13.832 8.540 -41.025 1.00 46.59 199 GLY A C 1
ATOM 1358 O O . GLY A 1 199 ? 14.917 8.738 -40.482 1.00 46.59 199 GLY A O 1
ATOM 1359 N N . LEU A 1 200 ? 13.716 7.762 -42.104 1.00 55.00 200 LEU A N 1
ATOM 1360 C CA . LEU A 1 200 ? 14.858 7.102 -42.752 1.00 55.00 200 LEU A CA 1
ATOM 1361 C C . LEU A 1 200 ? 16.042 8.054 -43.046 1.00 55.00 200 LEU A C 1
ATOM 1363 O O . LEU A 1 200 ? 17.170 7.582 -43.164 1.00 55.00 200 LEU A O 1
ATOM 1367 N N . MET A 1 201 ? 15.808 9.372 -43.088 1.00 50.81 201 MET A N 1
ATOM 1368 C CA . MET A 1 201 ? 16.844 10.397 -43.247 1.00 50.81 201 MET A CA 1
ATOM 1369 C C . MET A 1 201 ? 17.696 10.678 -42.000 1.00 50.81 201 MET A C 1
ATOM 1371 O O . MET A 1 201 ? 18.883 10.957 -42.153 1.00 50.81 201 MET A O 1
ATOM 1375 N N . ASP A 1 202 ? 17.187 10.486 -40.780 1.00 55.22 202 ASP A N 1
ATOM 1376 C CA . ASP A 1 202 ? 18.014 10.587 -39.562 1.00 55.22 202 ASP A CA 1
ATOM 1377 C C . ASP A 1 202 ? 18.971 9.393 -39.430 1.00 55.22 202 ASP A C 1
ATOM 1379 O O . ASP A 1 202 ? 20.046 9.485 -38.834 1.00 55.22 202 ASP A O 1
ATOM 1383 N N . ARG A 1 203 ? 18.607 8.256 -40.038 1.00 55.44 203 ARG A N 1
ATOM 1384 C CA . ARG A 1 203 ? 19.427 7.041 -40.035 1.00 55.44 203 ARG A CA 1
ATOM 1385 C C . ARG A 1 203 ? 20.688 7.198 -40.884 1.00 55.44 203 ARG A C 1
ATOM 1387 O O . ARG A 1 203 ? 21.706 6.619 -40.527 1.00 55.44 203 ARG A O 1
ATOM 1394 N N . ALA A 1 204 ? 20.640 7.999 -41.952 1.00 58.47 204 ALA A N 1
ATOM 1395 C CA . ALA A 1 204 ? 21.794 8.302 -42.800 1.00 58.47 204 ALA A CA 1
ATOM 1396 C C . ALA A 1 204 ? 22.775 9.282 -42.128 1.00 58.47 204 ALA A C 1
ATOM 1398 O O . ALA A 1 204 ? 23.985 9.073 -42.198 1.00 58.47 204 ALA A O 1
ATOM 1399 N N . ALA A 1 205 ? 22.272 10.284 -41.393 1.00 57.38 205 ALA A N 1
ATOM 1400 C CA . ALA A 1 205 ? 23.110 11.196 -40.606 1.00 57.38 205 ALA A CA 1
ATOM 1401 C C . ALA A 1 205 ? 23.877 10.465 -39.482 1.00 57.38 205 ALA A C 1
ATOM 1403 O O . ALA A 1 205 ? 25.038 10.772 -39.209 1.00 57.38 205 ALA A O 1
ATOM 1404 N N . TYR A 1 206 ? 23.275 9.425 -38.894 1.00 52.88 206 TYR A N 1
ATOM 1405 C CA . TYR A 1 206 ? 23.884 8.637 -37.817 1.00 52.88 206 TYR A CA 1
ATOM 1406 C C . TYR A 1 206 ? 25.098 7.796 -38.256 1.00 52.88 206 TYR A C 1
ATOM 1408 O O . TYR A 1 206 ? 25.978 7.520 -37.440 1.00 52.88 206 TYR A O 1
ATOM 1416 N N . PHE A 1 207 ? 25.187 7.409 -39.535 1.00 55.09 207 PHE A N 1
ATOM 1417 C CA . PHE A 1 207 ? 26.342 6.664 -40.054 1.00 55.09 207 PHE A CA 1
ATOM 1418 C C . PHE A 1 207 ? 27.595 7.542 -40.214 1.00 55.09 207 PHE A C 1
ATOM 1420 O O . PHE A 1 207 ? 28.703 7.027 -40.089 1.00 55.09 207 PHE A O 1
ATOM 1427 N N . VAL A 1 208 ? 27.446 8.85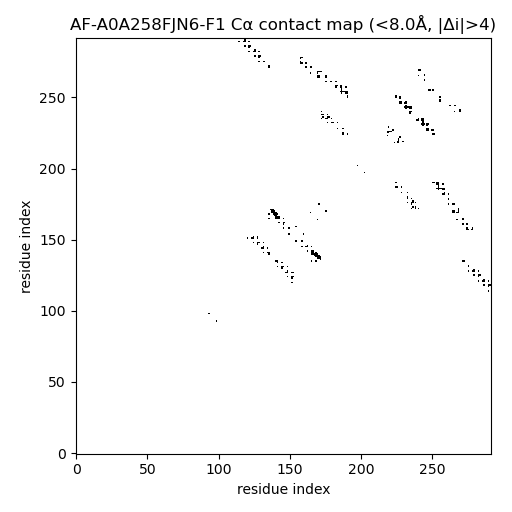8 -40.408 1.00 57.12 208 VAL A N 1
ATOM 1428 C CA . VAL A 1 208 ? 28.581 9.799 -40.510 1.00 57.12 208 VAL A CA 1
ATOM 1429 C C . VAL A 1 208 ? 29.068 10.256 -39.125 1.00 57.12 208 VAL A C 1
ATOM 1431 O O . VAL A 1 208 ? 30.260 10.480 -38.933 1.00 57.12 208 VAL A O 1
ATOM 1434 N N . SER A 1 209 ? 28.196 10.304 -38.112 1.00 54.22 209 SER A N 1
ATOM 1435 C CA . SER A 1 209 ? 28.581 10.638 -36.726 1.00 54.22 209 SER A CA 1
ATOM 1436 C C . SER A 1 209 ? 29.232 9.480 -35.948 1.00 54.22 209 SER A C 1
ATOM 1438 O O . SER A 1 209 ? 29.746 9.690 -34.850 1.00 54.22 209 SER A O 1
ATOM 1440 N N . GLY A 1 210 ? 29.253 8.264 -36.509 1.00 52.12 210 GLY A N 1
ATOM 1441 C CA . GLY A 1 210 ? 29.816 7.056 -35.885 1.00 52.12 210 GLY A CA 1
ATOM 1442 C C . GLY A 1 210 ? 31.337 7.064 -35.669 1.00 52.12 210 GLY A C 1
ATOM 1443 O O . GLY A 1 210 ? 31.872 6.127 -35.081 1.00 52.12 210 GLY A O 1
ATOM 1444 N N . MET A 1 211 ? 32.043 8.111 -36.106 1.00 51.03 211 MET A N 1
ATOM 1445 C CA . MET A 1 211 ? 33.500 8.224 -35.971 1.00 51.03 211 MET A CA 1
ATOM 1446 C C . MET A 1 211 ? 33.957 8.807 -34.621 1.00 51.03 211 MET A C 1
ATOM 1448 O O . MET A 1 211 ? 35.139 8.741 -34.295 1.00 51.03 211 MET A O 1
ATOM 1452 N N . ILE A 1 212 ? 33.042 9.312 -33.786 1.00 52.41 212 ILE A N 1
ATOM 1453 C CA . ILE A 1 212 ? 33.359 9.754 -32.419 1.00 52.41 212 ILE A CA 1
ATOM 1454 C C . ILE A 1 212 ? 32.862 8.684 -31.445 1.00 52.41 212 ILE A C 1
ATOM 1456 O O . ILE A 1 212 ? 31.801 8.779 -30.829 1.00 52.41 212 ILE A O 1
ATOM 1460 N N . THR A 1 213 ? 33.655 7.621 -31.322 1.00 48.19 213 THR A N 1
ATOM 1461 C CA . THR A 1 213 ? 33.487 6.615 -30.270 1.00 48.19 213 THR A CA 1
ATOM 1462 C C . THR A 1 213 ? 33.926 7.233 -28.945 1.00 48.19 213 THR A C 1
ATOM 1464 O O . THR A 1 213 ? 35.054 7.051 -28.493 1.00 48.19 213 THR A O 1
ATOM 1467 N N . VAL A 1 214 ? 33.027 7.980 -28.297 1.00 53.34 214 VAL A N 1
ATOM 1468 C CA . VAL A 1 214 ? 33.163 8.240 -26.862 1.00 53.34 214 VAL A CA 1
ATOM 1469 C C . VAL A 1 214 ? 32.977 6.896 -26.179 1.00 53.34 214 VAL A C 1
ATOM 1471 O O . VAL A 1 214 ? 31.874 6.342 -26.129 1.00 53.34 214 VAL A O 1
ATOM 1474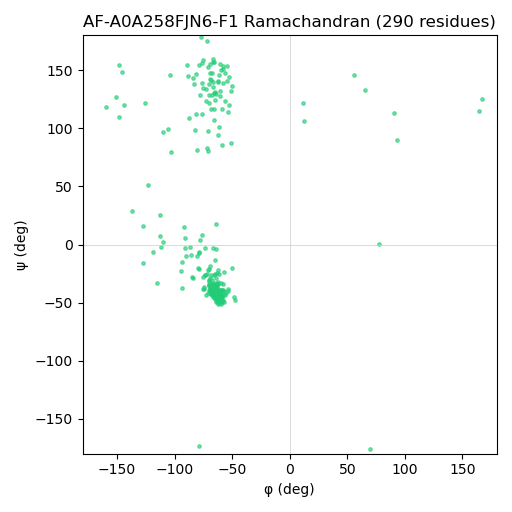 N N . ARG A 1 215 ? 34.077 6.337 -25.680 1.00 47.66 215 ARG A N 1
ATOM 1475 C CA . ARG A 1 215 ? 34.041 5.180 -24.795 1.00 47.66 215 ARG A CA 1
ATOM 1476 C C . ARG A 1 215 ? 33.283 5.609 -23.530 1.00 47.66 215 ARG A C 1
ATOM 1478 O O . ARG A 1 215 ? 33.835 6.240 -22.639 1.00 47.66 215 ARG A O 1
ATOM 1485 N N . ARG A 1 216 ? 31.976 5.334 -23.520 1.00 52.59 216 ARG A N 1
ATOM 1486 C CA . ARG A 1 216 ? 31.007 5.633 -22.453 1.00 52.59 216 ARG A CA 1
ATOM 1487 C C . ARG A 1 216 ? 31.287 4.716 -21.259 1.00 52.59 216 ARG A C 1
ATOM 1489 O O . ARG A 1 216 ? 30.654 3.670 -21.108 1.00 52.59 216 ARG A O 1
ATOM 1496 N N . THR A 1 217 ? 32.281 5.067 -20.452 1.00 41.72 217 THR A N 1
ATOM 1497 C CA . THR A 1 217 ? 32.701 4.298 -19.262 1.00 41.72 217 THR A CA 1
ATOM 1498 C C . THR A 1 217 ? 31.982 4.726 -17.977 1.00 41.72 217 THR A C 1
ATOM 1500 O O . THR A 1 217 ? 32.218 4.182 -16.910 1.00 41.72 217 THR A O 1
ATOM 1503 N N . ASP A 1 218 ? 31.017 5.628 -18.086 1.00 44.44 218 ASP A N 1
ATOM 1504 C CA . ASP A 1 218 ? 30.316 6.318 -16.997 1.00 44.44 218 ASP A CA 1
ATOM 1505 C C . ASP A 1 218 ? 28.831 5.893 -16.915 1.00 44.44 218 ASP A C 1
ATOM 1507 O O . ASP A 1 218 ? 27.947 6.582 -16.398 1.00 44.44 218 ASP A O 1
ATOM 1511 N N . ARG A 1 219 ? 28.555 4.678 -17.408 1.00 52.00 219 ARG A N 1
ATOM 1512 C CA . ARG A 1 219 ? 27.223 4.097 -17.653 1.00 52.00 219 ARG A CA 1
ATOM 1513 C C . ARG A 1 219 ? 26.347 3.884 -16.404 1.00 52.00 219 ARG A C 1
ATOM 1515 O O . ARG A 1 219 ? 25.197 3.490 -16.562 1.00 52.00 219 ARG A O 1
ATOM 1522 N N . LEU A 1 220 ? 26.847 4.155 -15.197 1.00 49.53 220 LEU A N 1
ATOM 1523 C CA . LEU A 1 220 ? 26.160 3.862 -13.928 1.00 49.53 220 LEU A CA 1
ATOM 1524 C C . LEU A 1 220 ? 25.845 5.092 -13.054 1.00 49.53 220 LEU A C 1
ATOM 1526 O O . LEU A 1 220 ? 25.108 4.944 -12.079 1.00 49.53 220 LEU A O 1
ATOM 1530 N N . THR A 1 221 ? 26.317 6.293 -13.415 1.00 44.44 221 THR A N 1
ATOM 1531 C CA . THR A 1 221 ? 26.160 7.499 -12.565 1.00 44.44 221 THR A CA 1
ATOM 1532 C C . THR A 1 221 ? 25.544 8.705 -13.295 1.00 44.44 221 THR A C 1
ATOM 1534 O O . THR A 1 221 ? 25.062 9.625 -12.643 1.00 44.44 221 THR A O 1
ATOM 1537 N N . GLY A 1 222 ? 25.501 8.706 -14.634 1.00 51.88 222 GLY A N 1
ATOM 1538 C CA . GLY A 1 222 ? 24.952 9.816 -15.433 1.00 51.88 222 GLY A CA 1
ATOM 1539 C C . GLY A 1 222 ? 23.411 9.871 -15.537 1.00 51.88 222 GLY A C 1
ATOM 1540 O O . GLY A 1 222 ? 22.707 9.066 -14.929 1.00 51.88 222 GLY A O 1
ATOM 1541 N N . PRO A 1 223 ? 22.844 10.778 -16.357 1.00 60.75 223 PRO A N 1
ATOM 1542 C CA . PRO A 1 223 ? 21.395 10.882 -16.609 1.00 60.75 223 PRO A CA 1
ATOM 1543 C C . PRO A 1 223 ? 20.844 9.788 -17.549 1.00 60.75 223 PRO A C 1
ATOM 1545 O O . PRO A 1 223 ? 19.705 9.858 -18.002 1.00 60.75 223 PRO A O 1
ATOM 1548 N N . GLY A 1 224 ? 21.653 8.784 -17.900 1.00 77.88 224 GLY A N 1
ATOM 1549 C CA . GLY A 1 224 ? 21.244 7.709 -18.803 1.00 77.88 224 GLY A CA 1
ATOM 1550 C C . GLY A 1 224 ? 20.235 6.751 -18.164 1.00 77.88 224 GLY A C 1
ATOM 1551 O O . GLY A 1 224 ? 20.259 6.524 -16.956 1.00 77.88 224 GLY A O 1
ATOM 1552 N N . ALA A 1 225 ? 19.396 6.118 -18.990 1.00 87.88 225 ALA A N 1
ATOM 1553 C CA . ALA A 1 225 ? 18.382 5.163 -18.531 1.00 87.88 225 ALA A CA 1
ATOM 1554 C C . ALA A 1 225 ? 18.955 4.032 -17.653 1.00 87.88 225 ALA A C 1
ATOM 1556 O O . ALA A 1 225 ? 18.335 3.670 -16.661 1.00 87.88 225 ALA A O 1
ATOM 1557 N N . ASP A 1 226 ? 20.153 3.523 -17.970 1.00 88.31 226 ASP A N 1
ATOM 1558 C CA . ASP A 1 226 ? 20.832 2.488 -17.170 1.00 88.31 226 ASP A CA 1
ATOM 1559 C C . ASP A 1 226 ? 21.141 2.980 -15.737 1.00 88.31 226 ASP A C 1
ATOM 1561 O O . ASP A 1 226 ? 20.950 2.248 -14.770 1.00 88.31 226 ASP A O 1
ATOM 1565 N N . ALA A 1 227 ? 21.559 4.240 -15.584 1.00 90.88 227 ALA A N 1
ATOM 1566 C CA . ALA A 1 227 ? 21.881 4.836 -14.290 1.00 90.88 227 ALA A CA 1
ATOM 1567 C C . ALA A 1 227 ? 20.622 5.185 -13.475 1.00 90.88 227 ALA A C 1
ATOM 1569 O O . ALA A 1 227 ? 20.597 4.953 -12.267 1.00 90.88 227 ALA A O 1
ATOM 1570 N N . ILE A 1 228 ? 19.561 5.675 -14.131 1.00 93.62 228 ILE A N 1
ATOM 1571 C CA . ILE A 1 228 ? 18.240 5.873 -13.505 1.00 93.62 228 ILE A CA 1
ATOM 1572 C C . ILE A 1 228 ? 17.708 4.536 -12.972 1.00 93.62 228 ILE A C 1
ATOM 1574 O O . ILE A 1 228 ? 17.327 4.436 -11.808 1.00 93.62 228 ILE A O 1
ATOM 1578 N N . LEU A 1 229 ? 17.742 3.482 -13.796 1.00 95.06 229 LEU A N 1
ATOM 1579 C CA . LEU A 1 229 ? 17.304 2.143 -13.399 1.00 95.06 229 LEU A CA 1
ATOM 1580 C C . LEU A 1 229 ? 18.170 1.562 -12.275 1.00 95.06 229 LEU A C 1
ATOM 1582 O O . LEU A 1 229 ? 17.638 0.906 -11.386 1.00 95.06 229 LEU A O 1
ATOM 1586 N N . ALA A 1 230 ? 19.477 1.836 -12.258 1.00 96.12 230 ALA A N 1
ATOM 1587 C CA . ALA A 1 230 ? 20.351 1.420 -11.164 1.00 96.12 230 ALA A CA 1
ATOM 1588 C C . ALA A 1 230 ? 20.026 2.137 -9.838 1.00 96.12 230 ALA A C 1
ATOM 1590 O O . ALA A 1 230 ? 20.045 1.497 -8.787 1.00 96.12 230 ALA A O 1
ATOM 1591 N N . ARG A 1 231 ? 19.710 3.444 -9.860 1.00 96.31 231 ARG A N 1
ATOM 1592 C CA . ARG A 1 231 ? 19.250 4.179 -8.663 1.00 96.31 231 ARG A CA 1
ATOM 1593 C C . ARG A 1 231 ? 17.901 3.662 -8.174 1.00 96.31 231 ARG A C 1
ATOM 1595 O O . ARG A 1 231 ? 17.760 3.391 -6.984 1.00 96.31 231 ARG A O 1
ATOM 1602 N N . ALA A 1 232 ? 16.956 3.459 -9.091 1.00 97.25 232 ALA A N 1
ATOM 1603 C CA . ALA A 1 232 ? 15.653 2.886 -8.777 1.00 97.25 232 ALA A CA 1
ATOM 1604 C C . ALA A 1 232 ? 15.768 1.473 -8.180 1.00 97.25 232 ALA A C 1
ATOM 1606 O O . ALA A 1 232 ? 15.075 1.168 -7.217 1.00 97.25 232 ALA A O 1
ATOM 1607 N N . GLY A 1 233 ? 16.679 0.642 -8.698 1.00 96.94 233 GLY A N 1
ATOM 1608 C CA . GLY A 1 233 ? 16.931 -0.701 -8.172 1.00 96.94 233 GLY A CA 1
ATOM 1609 C C . GLY A 1 233 ? 17.460 -0.679 -6.746 1.00 96.94 233 GLY A C 1
ATOM 1610 O O . GLY A 1 233 ? 16.878 -1.316 -5.879 1.00 96.94 233 GLY A O 1
ATOM 1611 N N . ARG A 1 234 ? 18.475 0.151 -6.464 1.00 98.06 234 ARG A N 1
ATOM 1612 C CA . ARG A 1 234 ? 18.982 0.319 -5.091 1.00 98.06 234 ARG A CA 1
ATOM 1613 C C . ARG A 1 234 ? 17.903 0.799 -4.123 1.00 98.06 234 ARG A C 1
ATOM 1615 O O . ARG A 1 234 ? 17.871 0.352 -2.982 1.00 98.06 234 ARG A O 1
ATOM 1622 N N . ALA A 1 235 ? 17.032 1.701 -4.570 1.00 97.50 235 ALA A N 1
ATOM 1623 C CA . ALA A 1 235 ? 15.904 2.155 -3.769 1.00 97.50 235 ALA A CA 1
ATOM 1624 C C . ALA A 1 235 ? 14.902 1.020 -3.507 1.00 97.50 235 ALA A C 1
ATOM 1626 O O . ALA A 1 235 ? 14.513 0.812 -2.363 1.00 97.50 235 ALA A O 1
ATOM 1627 N N . ALA A 1 236 ? 14.549 0.232 -4.528 1.00 97.50 236 ALA A N 1
ATOM 1628 C CA . ALA A 1 236 ? 13.679 -0.932 -4.373 1.00 97.50 236 ALA A CA 1
ATOM 1629 C C . ALA A 1 236 ? 14.275 -1.991 -3.426 1.00 97.50 236 ALA A C 1
ATOM 1631 O O . ALA A 1 236 ? 13.552 -2.507 -2.575 1.00 97.50 236 ALA A O 1
ATOM 1632 N N . ASP A 1 237 ? 15.581 -2.257 -3.515 1.00 97.56 237 ASP A N 1
ATOM 1633 C CA . ASP A 1 237 ? 16.304 -3.183 -2.632 1.00 97.56 237 ASP A CA 1
ATOM 1634 C C . ASP A 1 237 ? 16.348 -2.683 -1.180 1.00 97.56 237 ASP A C 1
ATOM 1636 O O . ASP A 1 237 ? 16.209 -3.467 -0.243 1.00 97.56 237 ASP A O 1
ATOM 1640 N N . ALA A 1 238 ? 16.461 -1.366 -0.982 1.00 97.44 238 ALA A N 1
ATOM 1641 C CA . ALA A 1 238 ? 16.316 -0.721 0.325 1.00 97.44 238 ALA A CA 1
ATOM 1642 C C . ALA A 1 238 ? 14.853 -0.672 0.818 1.00 97.44 238 ALA A C 1
ATOM 1644 O O . ALA A 1 238 ? 14.573 -0.191 1.915 1.00 97.44 238 ALA A O 1
ATOM 1645 N N . GLY A 1 239 ? 13.906 -1.146 0.006 1.00 96.25 239 GLY A N 1
ATOM 1646 C CA . GLY A 1 239 ? 12.476 -1.086 0.266 1.00 96.25 239 GLY A CA 1
ATOM 1647 C C . GLY A 1 239 ? 11.848 0.285 0.011 1.00 96.25 239 GLY A C 1
ATOM 1648 O O . GLY A 1 239 ? 10.644 0.410 0.194 1.00 96.25 239 GLY A O 1
ATOM 1649 N N . ASP A 1 240 ? 12.592 1.301 -0.420 1.00 97.38 240 ASP A N 1
ATOM 1650 C CA . ASP A 1 240 ? 12.085 2.645 -0.709 1.00 97.38 240 ASP A CA 1
ATOM 1651 C C . ASP A 1 240 ? 11.432 2.709 -2.102 1.00 97.38 240 ASP A C 1
ATOM 1653 O O . ASP A 1 240 ? 12.022 3.117 -3.110 1.00 97.38 240 ASP A O 1
ATOM 1657 N N . LEU A 1 241 ? 10.174 2.266 -2.156 1.00 97.75 241 LEU A N 1
ATOM 1658 C CA . LEU A 1 241 ? 9.382 2.263 -3.385 1.00 97.75 241 LEU A CA 1
ATOM 1659 C C . LEU A 1 241 ? 9.041 3.681 -3.863 1.00 97.75 241 LEU A C 1
ATOM 1661 O O . LEU A 1 241 ? 8.944 3.899 -5.069 1.00 97.75 241 LEU A O 1
ATOM 1665 N N . ASP A 1 242 ? 8.896 4.653 -2.959 1.00 97.88 242 ASP A N 1
ATOM 1666 C CA . ASP A 1 242 ? 8.621 6.049 -3.315 1.00 97.88 242 ASP A CA 1
ATOM 1667 C C . ASP A 1 242 ? 9.800 6.671 -4.079 1.00 97.88 242 ASP A C 1
ATOM 1669 O O . ASP A 1 242 ? 9.606 7.323 -5.111 1.00 97.88 242 ASP A O 1
ATOM 1673 N N . VAL A 1 243 ? 11.039 6.455 -3.623 1.00 97.69 243 VAL A N 1
ATOM 1674 C CA . VAL A 1 243 ? 12.245 6.855 -4.368 1.00 97.69 243 VAL A CA 1
ATOM 1675 C C . VAL A 1 243 ? 12.331 6.104 -5.695 1.00 97.69 243 VAL A C 1
ATOM 1677 O O . VAL A 1 243 ? 12.552 6.735 -6.732 1.00 97.69 243 VAL A O 1
ATOM 1680 N N . ALA A 1 244 ? 12.121 4.783 -5.697 1.00 97.56 244 ALA A N 1
ATOM 1681 C CA . ALA A 1 244 ? 12.218 3.978 -6.914 1.00 97.56 244 ALA A CA 1
ATOM 1682 C C . ALA A 1 244 ? 11.240 4.452 -8.005 1.00 97.56 244 ALA A C 1
ATOM 1684 O O . ALA A 1 244 ? 11.622 4.606 -9.169 1.00 97.56 244 ALA A O 1
ATOM 1685 N N . LEU A 1 245 ? 9.992 4.747 -7.631 1.00 98.06 245 LEU A N 1
ATOM 1686 C CA . LEU A 1 245 ? 8.967 5.261 -8.540 1.00 98.06 245 LEU A CA 1
ATOM 1687 C C . LEU A 1 245 ? 9.309 6.654 -9.081 1.00 98.06 245 LEU A C 1
ATOM 1689 O O . LEU A 1 245 ? 9.103 6.907 -10.270 1.00 98.06 245 LEU A O 1
ATOM 1693 N N . ARG A 1 246 ? 9.872 7.545 -8.252 1.00 97.88 246 ARG A N 1
ATOM 1694 C CA . ARG A 1 246 ? 10.325 8.874 -8.700 1.00 97.88 246 ARG A CA 1
ATOM 1695 C C . ARG A 1 246 ? 11.451 8.786 -9.722 1.00 97.88 246 ARG A C 1
ATOM 1697 O O . ARG A 1 246 ? 11.400 9.481 -10.732 1.00 97.88 246 ARG A O 1
ATOM 1704 N N . GLU A 1 247 ? 12.430 7.912 -9.505 1.00 96.12 247 GLU A N 1
ATOM 1705 C CA . GLU A 1 247 ? 13.499 7.665 -10.478 1.00 96.12 247 GLU A CA 1
ATOM 1706 C C . GLU A 1 247 ? 12.921 7.130 -11.795 1.00 96.12 247 GLU A C 1
ATOM 1708 O O . GLU A 1 247 ? 13.173 7.690 -12.863 1.00 96.12 247 GLU A O 1
ATOM 1713 N N . ILE A 1 248 ? 12.053 6.115 -11.731 1.00 95.81 248 ILE A N 1
ATOM 1714 C CA . ILE A 1 248 ? 11.384 5.541 -12.908 1.00 95.81 248 ILE A CA 1
ATOM 1715 C C . ILE A 1 248 ? 10.565 6.584 -13.679 1.00 95.81 248 ILE A C 1
ATOM 1717 O O . ILE A 1 248 ? 10.514 6.533 -14.911 1.00 95.81 248 ILE A O 1
ATOM 1721 N N . ALA A 1 249 ? 9.955 7.557 -13.000 1.00 95.75 249 ALA A N 1
ATOM 1722 C CA . ALA A 1 249 ? 9.199 8.624 -13.649 1.00 95.75 249 ALA A CA 1
ATOM 1723 C C . ALA A 1 249 ? 10.063 9.484 -14.592 1.00 95.75 249 ALA A C 1
ATOM 1725 O O . ALA A 1 249 ? 9.539 10.019 -15.570 1.00 95.75 249 ALA A O 1
ATOM 1726 N N . THR A 1 250 ? 11.379 9.560 -14.373 1.00 94.25 250 THR A N 1
ATOM 1727 C CA . THR A 1 250 ? 12.314 10.317 -15.229 1.00 94.25 250 THR A CA 1
ATOM 1728 C C . THR A 1 250 ? 12.725 9.579 -16.509 1.00 94.25 250 THR A C 1
ATOM 1730 O O . THR A 1 250 ? 13.324 10.177 -17.402 1.00 94.25 250 THR A O 1
ATOM 1733 N N . LEU A 1 251 ? 12.387 8.290 -16.639 1.00 91.88 251 LEU A N 1
ATOM 1734 C CA . LEU A 1 251 ? 12.698 7.497 -17.829 1.00 91.88 251 LEU A CA 1
ATOM 1735 C C . LEU A 1 251 ? 11.937 7.988 -19.071 1.00 91.88 251 LEU A C 1
ATOM 1737 O O . LEU A 1 251 ? 10.883 8.617 -18.983 1.00 91.88 251 LEU A O 1
ATOM 1741 N N . SER A 1 252 ? 12.432 7.629 -20.258 1.00 90.19 252 SER A N 1
ATOM 1742 C CA . SER A 1 252 ? 11.720 7.894 -21.513 1.00 90.19 252 SER A CA 1
ATOM 1743 C C . SER A 1 252 ? 10.350 7.188 -21.550 1.00 90.19 252 SER A C 1
ATOM 1745 O O . SER A 1 252 ? 10.175 6.150 -20.902 1.00 90.19 252 SER A O 1
ATOM 1747 N N . PRO A 1 253 ? 9.369 7.680 -22.336 1.00 90.81 253 PRO A N 1
ATOM 1748 C CA . PRO A 1 253 ? 8.047 7.055 -22.426 1.00 90.81 253 PRO A CA 1
ATOM 1749 C C . PRO A 1 253 ? 8.090 5.558 -22.772 1.00 90.81 253 PRO A C 1
ATOM 1751 O O . PRO A 1 253 ? 7.367 4.773 -22.163 1.00 90.81 253 PRO A O 1
ATOM 1754 N N . ALA A 1 254 ? 8.980 5.151 -23.686 1.00 90.06 254 ALA A N 1
ATOM 1755 C CA . ALA A 1 254 ? 9.156 3.749 -24.073 1.00 90.06 254 ALA A CA 1
ATOM 1756 C C . ALA A 1 254 ? 9.654 2.877 -22.905 1.00 90.06 254 ALA A C 1
ATOM 1758 O O . ALA A 1 254 ? 9.121 1.796 -22.657 1.00 90.06 254 ALA A O 1
ATOM 1759 N N . ALA A 1 255 ? 10.636 3.365 -22.144 1.00 92.69 255 ALA A N 1
ATOM 1760 C CA . ALA A 1 255 ? 11.162 2.659 -20.981 1.00 92.69 255 ALA A CA 1
ATOM 1761 C C . ALA A 1 255 ? 10.143 2.595 -19.830 1.00 92.69 255 ALA A C 1
ATOM 1763 O O . ALA A 1 255 ? 9.992 1.542 -19.207 1.00 92.69 255 ALA A O 1
ATOM 1764 N N . ARG A 1 256 ? 9.385 3.678 -19.593 1.00 94.62 256 ARG A N 1
ATOM 1765 C CA . ARG A 1 256 ? 8.290 3.701 -18.605 1.00 94.62 256 ARG A CA 1
ATOM 1766 C C . ARG A 1 256 ? 7.173 2.722 -18.947 1.00 94.62 256 ARG A C 1
ATOM 1768 O O . ARG A 1 256 ? 6.650 2.070 -18.050 1.00 94.62 256 ARG A O 1
ATOM 1775 N N . ALA A 1 257 ? 6.824 2.597 -20.226 1.00 95.44 257 ALA A N 1
ATOM 1776 C CA . ALA A 1 257 ? 5.844 1.612 -20.670 1.00 95.44 257 ALA A CA 1
ATOM 1777 C C . ALA A 1 257 ? 6.335 0.179 -20.403 1.00 95.44 257 ALA A C 1
ATOM 1779 O O . ALA A 1 257 ? 5.594 -0.637 -19.860 1.00 95.44 257 ALA A O 1
ATOM 1780 N N . ALA A 1 258 ? 7.607 -0.112 -20.697 1.00 95.75 258 ALA A N 1
ATOM 1781 C CA . ALA A 1 258 ? 8.191 -1.440 -20.506 1.00 95.75 258 ALA A CA 1
ATOM 1782 C C . ALA A 1 258 ? 8.286 -1.881 -19.029 1.00 95.75 258 ALA A C 1
ATOM 1784 O O . ALA A 1 258 ? 8.094 -3.064 -18.736 1.00 95.75 258 ALA A O 1
ATOM 1785 N N . ILE A 1 259 ? 8.540 -0.953 -18.096 1.00 97.12 259 ILE A N 1
ATOM 1786 C CA . ILE A 1 259 ? 8.532 -1.220 -16.641 1.00 97.12 259 ILE A CA 1
ATOM 1787 C C . ILE A 1 259 ? 7.139 -1.079 -16.002 1.00 97.12 259 ILE A C 1
ATOM 1789 O O . ILE A 1 259 ? 6.971 -1.328 -14.810 1.00 97.12 259 ILE A O 1
ATOM 1793 N N . GLY A 1 260 ? 6.129 -0.702 -16.791 1.00 97.69 260 GLY A N 1
ATOM 1794 C CA . GLY A 1 260 ? 4.778 -0.367 -16.340 1.00 97.69 260 GLY A CA 1
ATOM 1795 C C . GLY A 1 260 ? 4.130 -1.374 -15.382 1.00 97.69 260 GLY A C 1
ATOM 1796 O O . GLY A 1 260 ? 3.602 -0.930 -14.366 1.00 97.69 260 GLY A O 1
ATOM 1797 N N . PRO A 1 261 ? 4.196 -2.697 -15.632 1.00 97.62 261 PRO A N 1
ATOM 1798 C CA . PRO A 1 261 ? 3.625 -3.686 -14.716 1.00 97.62 261 PRO A CA 1
ATOM 1799 C C . PRO A 1 261 ? 4.230 -3.626 -13.306 1.00 97.62 261 PRO A C 1
ATOM 1801 O O . PRO A 1 261 ? 3.497 -3.550 -12.327 1.00 97.62 261 PRO A O 1
ATOM 1804 N N . TRP A 1 262 ? 5.563 -3.552 -13.203 1.00 98.25 262 TRP A N 1
ATOM 1805 C CA . TRP A 1 262 ? 6.248 -3.429 -11.910 1.00 98.25 262 TRP A CA 1
ATOM 1806 C C . TRP A 1 262 ? 5.874 -2.121 -11.205 1.00 98.25 262 TRP A C 1
ATOM 1808 O O . TRP A 1 262 ? 5.630 -2.104 -10.001 1.00 98.25 262 TRP A O 1
ATOM 1818 N N . ARG A 1 263 ? 5.775 -1.025 -11.972 1.00 98.19 263 ARG A N 1
ATOM 1819 C CA . ARG A 1 263 ? 5.358 0.286 -11.459 1.00 98.19 263 ARG A CA 1
ATOM 1820 C C . ARG A 1 263 ? 3.954 0.225 -10.852 1.00 98.19 263 ARG A C 1
ATOM 1822 O O . ARG A 1 263 ? 3.761 0.709 -9.744 1.00 98.19 263 ARG A O 1
ATOM 1829 N N . ALA A 1 264 ? 3.005 -0.395 -11.551 1.00 97.62 264 ALA A N 1
ATOM 1830 C CA . ALA A 1 264 ? 1.632 -0.537 -11.077 1.00 97.62 264 ALA A CA 1
ATOM 1831 C C . ALA A 1 264 ? 1.553 -1.352 -9.776 1.00 97.62 264 ALA A C 1
ATOM 1833 O O . ALA A 1 264 ? 0.803 -0.996 -8.869 1.00 97.62 264 ALA A O 1
ATOM 1834 N N . ASP A 1 265 ? 2.350 -2.415 -9.655 1.00 97.69 265 ASP A N 1
ATOM 1835 C CA . ASP A 1 265 ? 2.405 -3.226 -8.438 1.00 97.69 265 ASP A CA 1
ATOM 1836 C C . ASP A 1 265 ? 3.015 -2.464 -7.252 1.00 97.69 265 ASP A C 1
ATOM 1838 O O . ASP A 1 265 ? 2.486 -2.527 -6.140 1.00 97.69 265 ASP A O 1
ATOM 1842 N N . ALA A 1 266 ? 4.078 -1.690 -7.487 1.00 97.94 266 ALA A N 1
ATOM 1843 C CA . ALA A 1 266 ? 4.690 -0.835 -6.471 1.00 97.94 266 ALA A CA 1
ATOM 1844 C C . ALA A 1 266 ? 3.754 0.304 -6.020 1.00 97.94 266 ALA A C 1
ATOM 1846 O O . ALA A 1 266 ? 3.618 0.557 -4.823 1.00 97.94 266 ALA A O 1
ATOM 1847 N N . GLU A 1 267 ? 3.052 0.954 -6.953 1.00 97.75 267 GLU A N 1
ATOM 1848 C CA . GLU A 1 267 ? 2.044 1.979 -6.649 1.00 97.75 267 GLU A CA 1
ATOM 1849 C C . GLU A 1 267 ? 0.896 1.404 -5.812 1.00 97.75 267 GLU A C 1
ATOM 1851 O O . GLU A 1 267 ? 0.482 2.004 -4.819 1.00 97.75 267 GLU A O 1
ATOM 1856 N N . ARG A 1 268 ? 0.421 0.203 -6.160 1.00 97.44 268 ARG A N 1
ATOM 1857 C CA . ARG A 1 268 ? -0.624 -0.499 -5.408 1.00 97.44 268 ARG A CA 1
ATOM 1858 C C . ARG A 1 268 ? -0.168 -0.852 -3.995 1.00 97.44 268 ARG A C 1
ATOM 1860 O O . ARG A 1 268 ? -0.923 -0.650 -3.045 1.00 97.44 268 ARG A O 1
ATOM 1867 N N . ARG A 1 269 ? 1.073 -1.332 -3.843 1.00 97.69 269 ARG A N 1
ATOM 1868 C CA . ARG A 1 269 ? 1.687 -1.609 -2.537 1.00 97.69 269 ARG A CA 1
ATOM 1869 C C . ARG A 1 269 ? 1.701 -0.357 -1.660 1.00 97.69 269 ARG A C 1
ATOM 1871 O O . ARG A 1 269 ? 1.233 -0.418 -0.526 1.00 97.69 269 ARG A O 1
ATOM 1878 N N . LEU A 1 270 ? 2.161 0.775 -2.190 1.00 97.38 270 LEU A N 1
ATOM 1879 C CA . LEU A 1 270 ? 2.174 2.041 -1.455 1.00 97.38 270 LEU A CA 1
ATOM 1880 C C . LEU A 1 270 ? 0.768 2.544 -1.122 1.00 97.38 270 LEU A C 1
ATOM 1882 O O . LEU A 1 270 ? 0.542 3.036 -0.019 1.00 97.38 270 LEU A O 1
ATOM 1886 N N . ALA A 1 271 ? -0.191 2.405 -2.039 1.00 96.81 271 ALA A N 1
ATOM 1887 C CA . ALA A 1 271 ? -1.575 2.793 -1.786 1.00 96.81 271 ALA A CA 1
ATOM 1888 C C . ALA A 1 271 ? -2.173 2.013 -0.602 1.00 96.81 271 ALA A C 1
ATOM 1890 O O . ALA A 1 271 ? -2.787 2.614 0.277 1.00 96.81 271 ALA A O 1
ATOM 1891 N N . ILE A 1 272 ? -1.941 0.698 -0.540 1.00 97.25 272 ILE A N 1
ATOM 1892 C CA . ILE A 1 272 ? -2.365 -0.149 0.584 1.00 97.25 272 ILE A CA 1
ATOM 1893 C C . ILE A 1 272 ? -1.706 0.311 1.891 1.00 97.25 272 ILE A C 1
ATOM 1895 O O . ILE A 1 272 ? -2.394 0.536 2.886 1.00 97.25 272 ILE A O 1
ATOM 1899 N N . GLU A 1 273 ? -0.381 0.482 1.891 1.00 96.19 273 GLU A N 1
ATOM 1900 C CA . GLU A 1 273 ? 0.377 0.865 3.088 1.00 96.19 273 GLU A CA 1
ATOM 1901 C C . GLU A 1 273 ? -0.065 2.224 3.648 1.00 96.19 273 GLU A C 1
ATOM 1903 O O . GLU A 1 273 ? -0.255 2.354 4.858 1.00 96.19 273 GLU A O 1
ATOM 1908 N N . ARG A 1 274 ? -0.285 3.219 2.779 1.00 96.62 274 ARG A N 1
ATOM 1909 C CA . ARG A 1 274 ? -0.736 4.561 3.181 1.00 96.62 274 ARG A CA 1
ATOM 1910 C C . ARG A 1 274 ? -2.110 4.525 3.842 1.00 96.62 274 ARG A C 1
ATOM 1912 O O . ARG A 1 274 ? -2.274 5.097 4.912 1.00 96.62 274 ARG A O 1
ATOM 1919 N N . ARG A 1 275 ? -3.073 3.809 3.256 1.00 96.62 275 ARG A N 1
ATOM 1920 C CA . ARG A 1 275 ? -4.430 3.687 3.819 1.00 96.62 275 ARG A CA 1
ATOM 1921 C C . ARG A 1 275 ? -4.416 3.015 5.183 1.00 96.62 275 ARG A C 1
ATOM 1923 O O . ARG A 1 275 ? -5.029 3.501 6.127 1.00 96.62 275 ARG A O 1
ATOM 1930 N N . ILE A 1 276 ? -3.653 1.933 5.317 1.00 95.94 276 ILE A N 1
ATOM 1931 C CA . ILE A 1 276 ? -3.488 1.243 6.599 1.00 95.94 276 ILE A CA 1
ATOM 1932 C C . ILE A 1 276 ? -2.808 2.153 7.629 1.00 95.94 276 ILE A C 1
ATOM 1934 O O . ILE A 1 276 ? -3.185 2.135 8.800 1.00 95.94 276 ILE A O 1
ATOM 1938 N N . ALA A 1 277 ? -1.831 2.966 7.220 1.00 96.06 277 ALA A N 1
ATOM 1939 C CA . ALA A 1 277 ? -1.208 3.947 8.103 1.00 96.06 277 ALA A CA 1
ATOM 1940 C C . ALA A 1 277 ? -2.215 5.000 8.599 1.00 96.06 277 ALA A C 1
ATOM 1942 O O . ALA A 1 277 ? -2.222 5.296 9.794 1.00 96.06 277 ALA A O 1
ATOM 1943 N N . THR A 1 278 ? -3.111 5.494 7.736 1.00 96.12 278 THR A N 1
ATOM 1944 C CA . THR A 1 278 ? -4.194 6.403 8.146 1.00 96.12 278 THR A CA 1
ATOM 1945 C C . THR A 1 278 ? -5.141 5.740 9.147 1.00 96.12 278 THR A C 1
ATOM 1947 O O . THR A 1 278 ? -5.427 6.320 10.193 1.00 96.12 278 THR A O 1
ATOM 1950 N N . LEU A 1 279 ? -5.562 4.493 8.896 1.00 95.12 279 LEU A N 1
ATOM 1951 C CA . LEU A 1 279 ? -6.424 3.743 9.822 1.00 95.12 279 LEU A CA 1
ATOM 1952 C C . LEU A 1 279 ? -5.755 3.531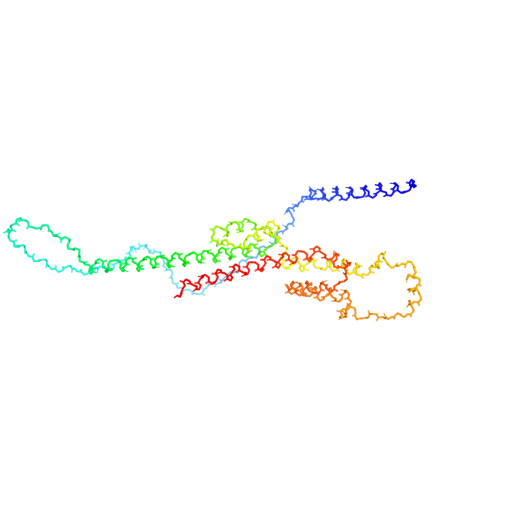 11.190 1.00 95.12 279 LEU A C 1
ATOM 1954 O O . LEU A 1 279 ? -6.402 3.667 12.228 1.00 95.12 279 LEU A O 1
ATOM 1958 N N . ARG A 1 280 ? -4.445 3.249 11.208 1.00 94.88 280 ARG A N 1
ATOM 1959 C CA . ARG A 1 280 ? -3.655 3.142 12.449 1.00 94.88 280 ARG A CA 1
ATOM 1960 C C . ARG A 1 280 ? -3.611 4.455 13.212 1.00 94.88 280 ARG A C 1
ATOM 1962 O O . ARG A 1 280 ? -3.788 4.448 14.428 1.00 94.88 280 ARG A O 1
ATOM 1969 N N . ALA A 1 281 ? -3.374 5.563 12.514 1.00 94.44 281 ALA A N 1
ATOM 1970 C CA . ALA A 1 281 ? -3.351 6.886 13.125 1.00 94.44 281 ALA A CA 1
ATOM 1971 C C . ALA A 1 281 ? -4.717 7.244 13.731 1.00 94.44 281 ALA A C 1
ATOM 1973 O O . ALA A 1 281 ? -4.769 7.723 14.862 1.00 94.44 281 ALA A O 1
ATOM 1974 N N . GLY A 1 282 ? -5.811 6.933 13.025 1.00 92.56 282 GLY A N 1
ATOM 1975 C CA . GLY A 1 282 ? -7.177 7.098 13.524 1.00 92.56 282 GLY A CA 1
ATOM 1976 C C . GLY A 1 282 ? -7.443 6.281 14.789 1.00 92.56 282 GLY A C 1
ATOM 1977 O O . GLY A 1 282 ? -7.843 6.843 15.804 1.00 92.56 282 GLY A O 1
ATOM 1978 N N . ALA A 1 283 ? -7.132 4.980 14.777 1.00 91.75 283 ALA A N 1
ATOM 1979 C CA . ALA A 1 283 ? -7.311 4.116 15.947 1.00 91.75 283 ALA A CA 1
ATOM 1980 C C . ALA A 1 283 ? -6.477 4.579 17.159 1.00 91.75 283 ALA A C 1
ATOM 1982 O O . ALA A 1 283 ? -6.961 4.585 18.291 1.00 91.75 283 ALA A O 1
ATOM 1983 N N . ALA A 1 284 ? -5.237 5.022 16.931 1.00 91.56 284 ALA A N 1
ATOM 1984 C CA . ALA A 1 284 ? -4.386 5.571 17.984 1.00 91.56 284 ALA A CA 1
ATOM 1985 C C . ALA A 1 284 ? -4.923 6.898 18.549 1.00 91.56 284 ALA A C 1
ATOM 1987 O O . ALA A 1 284 ? -4.789 7.150 19.747 1.00 91.56 284 ALA A O 1
ATOM 1988 N N . ALA A 1 285 ? -5.531 7.746 17.714 1.00 91.31 285 ALA A N 1
ATOM 1989 C CA . ALA A 1 285 ? -6.174 8.978 18.160 1.00 91.31 285 ALA A CA 1
ATOM 1990 C C . ALA A 1 285 ? -7.422 8.689 19.010 1.00 91.31 285 ALA A C 1
ATOM 1992 O O . ALA A 1 285 ? -7.581 9.301 20.065 1.00 91.31 285 ALA A O 1
ATOM 1993 N N . SER A 1 286 ? -8.248 7.713 18.615 1.00 88.31 286 SER A N 1
ATOM 1994 C CA . SER A 1 286 ? -9.413 7.280 19.398 1.00 88.31 286 SER A CA 1
ATOM 1995 C C . SER A 1 286 ? -9.019 6.778 20.789 1.00 88.31 286 SER A C 1
ATOM 1997 O O . SER A 1 286 ? -9.644 7.170 21.766 1.00 88.31 286 SER A O 1
ATOM 1999 N N . LEU A 1 287 ? -7.941 5.992 20.899 1.00 88.69 287 LEU A N 1
ATOM 2000 C CA . LEU A 1 287 ? -7.425 5.522 22.192 1.00 88.69 287 LEU A CA 1
ATOM 2001 C C . LEU A 1 287 ? -6.994 6.672 23.113 1.00 88.69 287 LEU A C 1
ATOM 2003 O O . LEU A 1 287 ? -7.282 6.649 24.309 1.00 88.69 287 LEU A O 1
ATOM 2007 N N . LYS A 1 288 ? -6.317 7.687 22.562 1.00 88.81 288 LYS A N 1
ATOM 2008 C CA . LYS A 1 288 ? -5.893 8.872 23.325 1.00 88.81 288 LYS A CA 1
ATOM 2009 C C . LYS A 1 288 ? -7.082 9.715 23.781 1.00 88.81 288 LYS A C 1
ATOM 2011 O O . LYS A 1 288 ? -7.058 10.212 24.897 1.00 88.81 288 LYS A O 1
ATOM 2016 N N . GLY A 1 289 ? -8.107 9.853 22.938 1.00 82.88 289 GLY A N 1
ATOM 2017 C CA . GLY A 1 289 ? -9.315 10.617 23.254 1.00 82.88 289 GLY A CA 1
ATOM 2018 C C . GLY A 1 289 ? -10.212 9.970 24.313 1.00 82.88 289 GLY A C 1
ATOM 2019 O O . GLY A 1 289 ? -10.991 10.672 24.936 1.00 82.88 289 GLY A O 1
ATOM 2020 N N . THR A 1 290 ? -10.103 8.656 24.535 1.00 76.38 290 THR A N 1
ATOM 2021 C CA . THR A 1 290 ? -10.869 7.941 25.575 1.00 76.38 290 THR A CA 1
ATOM 2022 C C . THR A 1 290 ? -10.169 7.865 26.936 1.00 76.38 290 THR A C 1
ATOM 2024 O O . THR A 1 290 ? -10.770 7.389 27.893 1.00 76.38 290 THR A O 1
ATOM 2027 N N . GLY A 1 291 ? -8.887 8.243 27.015 1.00 60.12 291 GLY A N 1
ATOM 2028 C CA . GLY A 1 291 ? -8.052 8.088 28.214 1.00 60.12 291 GLY A CA 1
ATOM 2029 C C . GLY A 1 291 ? -7.679 9.391 28.929 1.00 60.12 291 GLY A C 1
ATOM 2030 O O . GLY A 1 291 ? -6.905 9.330 29.883 1.00 60.12 291 GLY A O 1
ATOM 2031 N N . GLY A 1 292 ? -8.167 10.539 28.456 1.00 46.41 292 GLY A N 1
ATOM 2032 C CA . GLY A 1 292 ? -7.999 11.855 29.083 1.00 46.41 292 GLY A CA 1
ATOM 2033 C C . GLY A 1 292 ? -9.351 12.469 29.385 1.00 46.41 292 GLY A C 1
ATOM 2034 O O . GLY A 1 292 ? -9.432 13.164 30.417 1.00 46.41 292 GLY A O 1
#

pLDDT: mean 77.28, std 20.47, range [34.31, 98.38]

Sequence (292 aa):
MGPAYWAGLTFGAVCIFLGLVLGLWGARIVPSDPASRAPVPAVLPQEPTARDAGPSSAPAPSPAPIPIPTPPPPAPAPSPPAAAEPAAEPQVADDPVAAAQTAALEARLAEAEAAQKGTAQAASAALAVSALAQAAAGSRPFAQQVDEAARVLPASDDLAALRDLAAVGAPSRPVLAAAFPAAAARAAVAARQPGAKAGLMDRAAYFVSGMITVRRTDRLTGPGADAILARAGRAADAGDLDVALREIATLSPAARAAIGPWRADAERRLAIERRIATLRAGAAASLKGTGG

Foldseek 3Di:
DDPVVVVVVVVVVVVVVVVVVCVVCVVPPDDPDPPPDDDDDDDDDDDDDDDDDDDDDDDDDDDDDDDDDDDDDDDDDDDDDDDDDDDDDPPPPPPVVVVVVVVVVVVVVVVVVVLVVLLVLLVVLLVLLVQQVVQLQAQAQDLVSLVVSPVRDDDDPLSVVLNVLSRRHFHHLVRLLVCLVVLLVQLLVQLPDDPPPPPPVVVVVVVVVVPPPPVPPVQQCDLGSSVLSNQLSVCSVVSNLVRNLVSLVSGDPRSNVSSVVSSVRSVSSVSNVVSSVVSNVVSVVSNVVSPD